Protein AF-A0A221ST91-F1 (afdb_monomer)

Structure (mmCIF, N/CA/C/O backbone):
data_AF-A0A221ST91-F1
#
_entry.id   AF-A0A221ST91-F1
#
loop_
_atom_site.group_PDB
_atom_site.id
_atom_site.type_symbol
_atom_site.label_atom_id
_atom_site.label_alt_id
_atom_site.label_comp_id
_atom_site.label_asym_id
_atom_site.label_entity_id
_atom_site.label_seq_id
_atom_site.pdbx_PDB_ins_code
_atom_site.Cartn_x
_atom_site.Cartn_y
_atom_site.Cartn_z
_atom_site.occupancy
_atom_site.B_iso_or_equiv
_atom_site.auth_seq_id
_atom_site.auth_comp_id
_atom_site.auth_asym_id
_atom_site.auth_atom_id
_atom_site.pdbx_PDB_model_num
ATOM 1 N N . MET A 1 1 ? 4.595 30.929 51.378 1.00 52.50 1 MET A N 1
ATOM 2 C CA . MET A 1 1 ? 5.665 31.071 50.3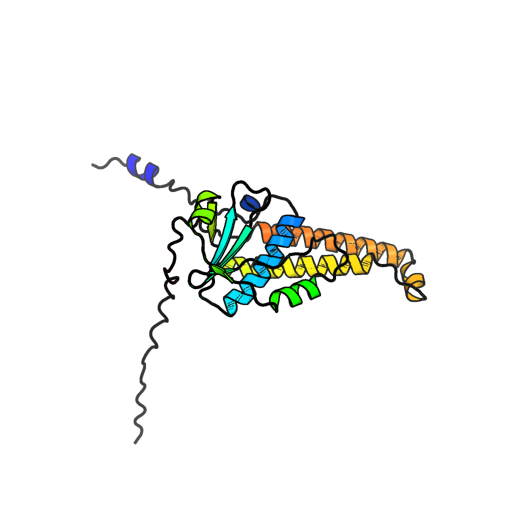70 1.00 52.50 1 MET A CA 1
ATOM 3 C C . MET A 1 1 ? 5.853 29.705 49.740 1.00 52.50 1 MET A C 1
ATOM 5 O O . MET A 1 1 ? 6.240 28.790 50.449 1.00 52.50 1 MET A O 1
ATOM 9 N N . LEU A 1 2 ? 5.425 29.539 48.487 1.00 48.78 2 LEU A N 1
ATOM 10 C CA . LEU A 1 2 ? 5.536 28.281 47.741 1.00 48.78 2 LEU A CA 1
ATOM 11 C C . LEU A 1 2 ? 6.889 28.254 47.024 1.00 48.78 2 LEU A C 1
ATOM 13 O O . LEU A 1 2 ? 7.319 29.278 46.496 1.00 48.78 2 LEU A O 1
ATOM 17 N N . ASN A 1 3 ? 7.559 27.105 47.082 1.00 57.88 3 ASN A N 1
ATOM 18 C CA . ASN A 1 3 ? 8.939 26.931 46.650 1.00 57.88 3 ASN A CA 1
ATOM 19 C C . ASN A 1 3 ? 9.015 26.941 45.105 1.00 57.88 3 ASN A C 1
ATOM 21 O O . ASN A 1 3 ? 8.367 26.093 44.480 1.00 57.88 3 ASN A O 1
ATOM 25 N N . PRO A 1 4 ? 9.767 27.865 44.474 1.00 58.38 4 PRO A N 1
ATOM 26 C CA . PRO A 1 4 ? 9.838 27.989 43.013 1.00 58.38 4 PRO A CA 1
ATOM 27 C C . PRO A 1 4 ? 10.471 26.774 42.315 1.00 58.38 4 PRO A C 1
ATOM 29 O O . PRO A 1 4 ? 10.285 26.605 41.117 1.00 58.38 4 PRO A O 1
ATOM 32 N N . GLU A 1 5 ? 11.134 25.887 43.058 1.00 54.72 5 GLU A N 1
ATOM 33 C CA . GLU A 1 5 ? 11.765 24.666 42.533 1.00 54.72 5 GLU A CA 1
ATOM 34 C C . GLU A 1 5 ? 10.766 23.540 42.194 1.00 54.72 5 GLU A C 1
ATOM 36 O O . GLU A 1 5 ? 11.122 22.585 41.519 1.00 54.72 5 GLU A O 1
ATOM 41 N N . SER A 1 6 ? 9.494 23.657 42.594 1.00 57.16 6 SER A N 1
ATOM 42 C CA . SER A 1 6 ? 8.465 22.629 42.328 1.00 57.16 6 SER A CA 1
ATOM 43 C C . SER A 1 6 ? 7.737 22.771 40.980 1.00 57.16 6 SER A C 1
ATOM 45 O O . SER A 1 6 ? 6.874 21.958 40.657 1.00 57.16 6 SER A O 1
ATOM 47 N N . MET A 1 7 ? 8.059 23.799 40.185 1.00 53.34 7 MET A N 1
ATOM 48 C CA . MET A 1 7 ? 7.426 24.047 38.879 1.00 53.34 7 MET A CA 1
ATOM 49 C C . MET A 1 7 ? 8.241 23.536 37.683 1.00 53.34 7 MET A C 1
ATOM 51 O O . MET A 1 7 ? 7.653 23.312 36.625 1.00 53.34 7 MET A O 1
ATOM 55 N N . ASP A 1 8 ? 9.549 23.310 37.842 1.00 52.56 8 ASP A N 1
ATOM 56 C CA . ASP A 1 8 ? 10.392 22.774 36.763 1.00 52.56 8 ASP A CA 1
ATOM 57 C C . ASP A 1 8 ? 10.318 21.239 36.662 1.00 52.56 8 ASP A C 1
ATOM 59 O O . ASP A 1 8 ? 10.410 20.701 35.562 1.00 52.56 8 ASP A O 1
ATOM 63 N N . GLU A 1 9 ? 9.989 20.526 37.746 1.00 51.91 9 GLU A N 1
ATOM 64 C CA . GLU A 1 9 ? 9.731 19.071 37.701 1.00 51.91 9 GLU A CA 1
ATOM 65 C C . GLU A 1 9 ? 8.395 18.700 37.020 1.00 51.91 9 GLU A C 1
ATOM 67 O O . GLU A 1 9 ? 8.167 17.544 36.672 1.00 51.91 9 GLU A O 1
ATOM 72 N N . LEU A 1 10 ? 7.509 19.674 36.772 1.00 51.34 10 LEU A N 1
ATOM 73 C CA . LEU A 1 10 ? 6.223 19.465 36.089 1.00 51.34 10 LEU A CA 1
ATOM 74 C C . LEU A 1 10 ? 6.274 19.721 34.572 1.00 51.34 10 LEU A C 1
ATOM 76 O O . LEU A 1 10 ? 5.245 19.594 33.903 1.00 51.34 10 LEU A O 1
ATOM 80 N N . ARG A 1 11 ? 7.436 20.085 34.009 1.00 49.50 11 ARG A N 1
ATOM 81 C CA . ARG A 1 11 ? 7.562 20.478 32.591 1.00 49.50 11 ARG A CA 1
ATOM 82 C C . ARG A 1 11 ? 8.273 19.494 31.667 1.00 49.50 11 ARG A C 1
ATOM 84 O O . ARG A 1 11 ? 8.265 19.725 30.463 1.00 49.50 11 ARG A O 1
ATOM 91 N N . GLU A 1 12 ? 8.740 18.358 32.170 1.00 46.50 12 GLU A N 1
ATOM 92 C CA . GLU A 1 12 ? 9.110 17.202 31.340 1.00 46.50 12 GLU A CA 1
ATOM 93 C C . GLU A 1 12 ? 8.005 16.137 31.364 1.00 46.50 12 GLU A C 1
ATOM 95 O O . GLU A 1 12 ? 8.218 14.953 31.608 1.00 46.50 12 GLU A O 1
ATOM 100 N N . ALA A 1 13 ? 6.774 16.546 31.046 1.00 47.62 13 ALA A N 1
ATOM 101 C CA . ALA A 1 13 ? 5.867 15.627 30.372 1.00 47.62 13 ALA A CA 1
ATOM 102 C C . ALA A 1 13 ? 6.414 15.447 28.952 1.00 47.62 13 ALA A C 1
ATOM 104 O O . ALA A 1 13 ? 5.954 16.104 28.020 1.00 47.62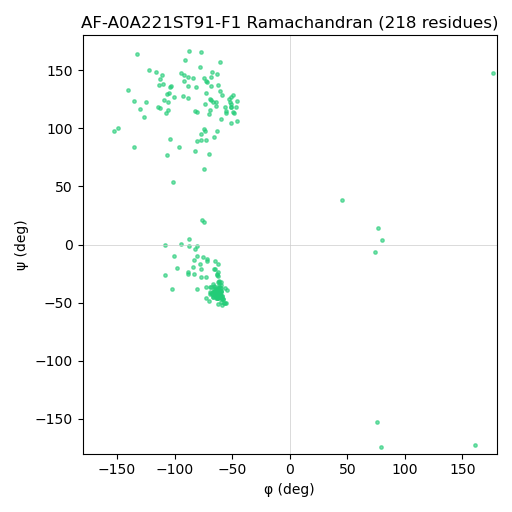 13 ALA A O 1
ATOM 105 N N . THR A 1 14 ? 7.459 14.627 28.816 1.00 47.62 14 THR A N 1
ATOM 106 C CA . THR A 1 14 ? 8.022 14.206 27.536 1.00 47.62 14 THR A CA 1
ATOM 107 C C . THR A 1 14 ? 6.859 13.700 26.702 1.00 47.62 14 THR A C 1
ATOM 109 O O . THR A 1 14 ? 6.295 12.642 27.000 1.00 47.62 14 THR A O 1
ATOM 112 N N . GLU A 1 15 ? 6.423 14.497 25.721 1.00 51.34 15 GLU A N 1
ATOM 113 C CA . GLU A 1 15 ? 5.405 14.057 24.779 1.00 51.34 15 GLU A CA 1
ATOM 114 C C . GLU A 1 15 ? 5.876 12.702 24.250 1.00 51.34 15 GLU A C 1
ATOM 116 O O . GLU A 1 15 ? 7.042 12.594 23.849 1.00 51.34 15 GLU A O 1
ATOM 121 N N . PRO A 1 16 ? 5.044 11.645 24.321 1.00 54.34 16 PRO A N 1
ATOM 122 C CA . PRO A 1 16 ? 5.452 10.346 23.822 1.00 54.34 16 PRO A CA 1
ATOM 123 C C . PRO A 1 16 ? 5.869 10.551 22.370 1.00 54.34 16 PRO A C 1
ATOM 125 O O . PRO A 1 16 ? 5.044 10.948 21.544 1.00 54.34 16 PRO A O 1
ATOM 128 N N . SER A 1 17 ? 7.165 10.371 22.094 1.00 57.22 17 SER A N 1
ATOM 129 C CA . SER A 1 17 ? 7.717 10.555 20.757 1.00 57.22 17 SER A CA 1
ATOM 130 C C . SER A 1 17 ? 6.868 9.730 19.802 1.00 57.22 17 SER A C 1
ATOM 132 O O . SER A 1 17 ? 6.648 8.543 20.046 1.00 57.22 17 SER A O 1
ATOM 134 N N . ALA A 1 18 ? 6.296 10.386 18.792 1.00 61.19 18 ALA A N 1
ATOM 135 C CA . ALA A 1 18 ? 5.351 9.749 17.889 1.00 61.19 18 ALA A CA 1
ATOM 136 C C . ALA A 1 18 ? 6.001 8.501 17.276 1.00 61.19 18 ALA A C 1
ATOM 138 O O . ALA A 1 18 ? 6.985 8.617 16.551 1.00 61.19 18 ALA A O 1
ATOM 139 N N . THR A 1 19 ? 5.464 7.321 17.594 1.00 64.12 19 THR A N 1
ATOM 140 C CA . THR A 1 19 ? 5.920 6.056 17.016 1.00 64.12 19 THR A CA 1
ATOM 141 C C . THR A 1 19 ? 5.631 6.088 15.520 1.00 64.12 19 THR A C 1
ATOM 143 O O . THR A 1 19 ? 4.499 6.328 15.100 1.00 64.12 19 THR A O 1
ATOM 146 N N . THR A 1 20 ? 6.660 5.910 14.705 1.00 66.25 20 THR A N 1
ATOM 147 C CA . THR A 1 20 ? 6.563 5.932 13.247 1.00 66.25 20 THR A CA 1
ATOM 148 C C . THR A 1 20 ? 6.212 4.552 12.704 1.00 66.25 20 THR A C 1
ATOM 150 O O . THR A 1 20 ? 6.273 3.542 13.405 1.00 66.25 20 THR A O 1
ATOM 153 N N . LEU A 1 21 ? 5.814 4.475 11.428 1.00 66.25 21 LEU A N 1
ATOM 154 C CA . LEU A 1 21 ? 5.575 3.177 10.788 1.00 66.25 21 LEU A CA 1
ATOM 155 C C . LEU A 1 21 ? 6.862 2.338 10.748 1.00 66.25 21 LEU A C 1
ATOM 157 O O . LEU A 1 21 ? 6.792 1.123 10.884 1.00 66.25 21 LEU A O 1
ATOM 161 N N . LEU A 1 22 ? 8.022 2.989 10.630 1.00 67.94 22 LEU A N 1
ATOM 162 C CA . LEU A 1 22 ? 9.326 2.335 10.671 1.00 67.94 22 LEU A CA 1
ATOM 163 C C . LEU A 1 22 ? 9.613 1.701 12.031 1.00 67.94 22 LEU A C 1
ATOM 165 O O . LEU A 1 22 ? 10.098 0.577 12.074 1.00 67.94 22 LEU A O 1
ATOM 169 N N . ASP A 1 23 ? 9.257 2.372 13.126 1.00 69.00 23 ASP A N 1
ATOM 170 C CA . ASP A 1 23 ? 9.473 1.830 14.474 1.00 69.00 23 ASP A CA 1
ATOM 171 C C . ASP A 1 23 ? 8.694 0.523 14.705 1.00 69.00 23 ASP A C 1
ATOM 173 O O . ASP A 1 23 ? 9.074 -0.288 15.546 1.00 69.00 23 ASP A O 1
ATOM 177 N N . VAL A 1 24 ? 7.615 0.304 13.942 1.00 69.44 24 VAL A N 1
ATOM 178 C CA . VAL A 1 24 ? 6.738 -0.868 14.073 1.00 69.44 24 VAL A CA 1
ATOM 179 C C . VAL A 1 24 ? 6.996 -1.928 12.996 1.00 69.44 24 VAL A C 1
ATOM 181 O O . VAL A 1 24 ? 6.919 -3.120 13.285 1.00 69.44 24 VAL A O 1
ATOM 184 N N . VAL A 1 25 ? 7.276 -1.520 11.752 1.00 69.62 25 VAL A N 1
ATOM 185 C CA . VAL A 1 25 ? 7.521 -2.421 10.604 1.00 69.62 25 VAL A CA 1
ATOM 186 C C . VAL A 1 25 ? 8.989 -2.822 10.477 1.00 69.62 25 VAL A C 1
ATOM 188 O O . VAL A 1 25 ? 9.282 -3.894 9.951 1.00 69.62 25 VAL A O 1
ATOM 191 N N . GLY A 1 26 ? 9.907 -2.005 10.987 1.00 69.94 26 GLY A N 1
ATOM 192 C CA . GLY A 1 26 ? 11.339 -2.142 10.755 1.00 69.94 26 GLY A CA 1
ATOM 193 C C . GLY A 1 26 ? 11.772 -1.594 9.392 1.00 69.94 26 GLY A C 1
ATOM 194 O O . GLY A 1 26 ? 10.993 -0.998 8.650 1.00 69.94 26 GLY A O 1
ATOM 195 N N . GLU A 1 27 ? 13.046 -1.803 9.063 1.00 73.31 27 GLU A N 1
ATOM 196 C CA . GLU A 1 27 ? 13.699 -1.271 7.854 1.00 73.31 27 GLU A CA 1
ATOM 197 C C . GLU A 1 27 ? 13.547 -2.172 6.612 1.00 73.31 27 GLU A C 1
ATOM 199 O O . GLU A 1 27 ? 14.122 -1.885 5.561 1.00 73.31 27 GLU A O 1
ATOM 204 N N . ASP A 1 28 ? 12.780 -3.264 6.703 1.00 77.19 28 ASP A N 1
ATOM 205 C CA . ASP A 1 28 ? 12.554 -4.150 5.560 1.00 77.19 28 ASP A CA 1
ATOM 206 C C . ASP A 1 28 ? 11.673 -3.466 4.503 1.00 77.19 28 ASP A C 1
ATOM 208 O O . ASP A 1 28 ? 10.479 -3.225 4.693 1.00 77.19 28 ASP A O 1
ATOM 212 N N . VAL A 1 29 ? 12.278 -3.182 3.350 1.00 77.19 29 VAL A N 1
ATOM 213 C CA . VAL A 1 29 ? 11.644 -2.516 2.208 1.00 77.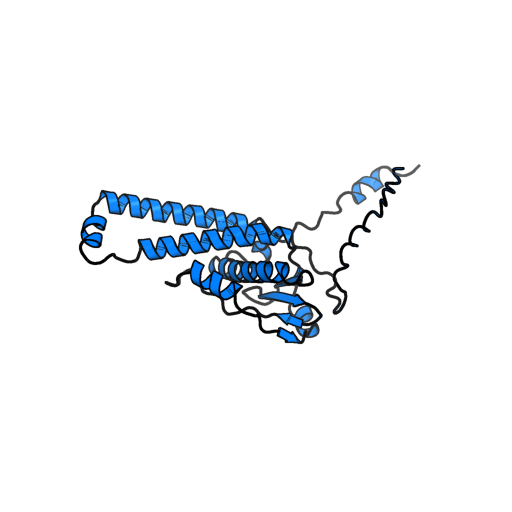19 29 VAL A CA 1
ATOM 214 C C . VAL A 1 29 ? 10.435 -3.295 1.683 1.00 77.19 29 VAL A C 1
ATOM 216 O O . VAL A 1 29 ? 9.434 -2.684 1.310 1.00 77.19 29 VAL A O 1
ATOM 219 N N . GLU A 1 30 ? 10.496 -4.627 1.665 1.00 83.69 30 GLU A N 1
ATOM 220 C CA . GLU A 1 30 ? 9.396 -5.469 1.176 1.00 83.69 30 GLU A CA 1
ATOM 221 C C . GLU A 1 30 ? 8.196 -5.416 2.131 1.00 83.69 30 GLU A C 1
ATOM 223 O O . GLU A 1 30 ? 7.038 -5.305 1.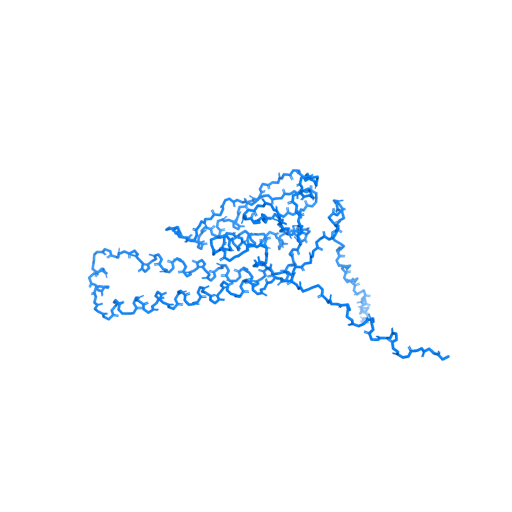704 1.00 83.69 30 GLU A O 1
ATOM 228 N N . ALA A 1 31 ? 8.478 -5.428 3.436 1.00 79.12 31 ALA A N 1
ATOM 229 C CA . ALA A 1 31 ? 7.474 -5.275 4.480 1.00 79.12 31 ALA A CA 1
ATOM 230 C C . ALA A 1 31 ? 6.838 -3.878 4.451 1.00 79.12 31 ALA A C 1
ATOM 232 O O . ALA A 1 31 ? 5.612 -3.763 4.496 1.00 79.12 31 ALA A O 1
ATOM 233 N N . LEU A 1 32 ? 7.646 -2.821 4.305 1.00 78.19 32 LEU A N 1
ATOM 234 C CA . LEU A 1 32 ? 7.170 -1.440 4.187 1.00 78.19 32 LEU A CA 1
ATOM 235 C C . LEU A 1 32 ? 6.292 -1.245 2.951 1.00 78.19 32 LEU A C 1
ATOM 237 O O . LEU A 1 32 ? 5.232 -0.623 3.039 1.00 78.19 32 LEU A O 1
ATOM 241 N N . TYR A 1 33 ? 6.691 -1.806 1.809 1.00 84.06 33 TYR A N 1
ATOM 242 C CA . TYR A 1 33 ? 5.898 -1.718 0.588 1.00 84.06 33 TYR A CA 1
ATOM 243 C C . TYR A 1 33 ? 4.575 -2.478 0.708 1.00 84.06 33 TYR A C 1
ATOM 245 O O . TYR A 1 33 ? 3.519 -1.931 0.385 1.00 84.06 33 TYR A O 1
ATOM 253 N N . SER A 1 34 ? 4.606 -3.699 1.248 1.00 86.12 34 SER A N 1
ATOM 254 C CA . SER A 1 34 ? 3.394 -4.480 1.523 1.00 86.12 34 SER A CA 1
ATOM 255 C C . SER A 1 34 ? 2.449 -3.737 2.474 1.00 86.12 34 SER A C 1
ATOM 257 O O . SER A 1 34 ? 1.250 -3.634 2.210 1.00 86.12 34 SER A O 1
ATOM 259 N N . ALA A 1 35 ? 2.981 -3.145 3.547 1.00 83.81 35 ALA A N 1
ATOM 260 C CA . ALA A 1 35 ? 2.205 -2.312 4.459 1.00 83.81 35 ALA A CA 1
ATOM 261 C C . ALA A 1 35 ? 1.608 -1.088 3.741 1.00 83.81 35 ALA A C 1
ATOM 263 O O . ALA A 1 35 ? 0.426 -0.795 3.916 1.00 83.81 35 ALA A O 1
ATOM 264 N N . GLY A 1 36 ? 2.375 -0.414 2.879 1.00 85.19 36 GLY A N 1
ATOM 265 C CA . GLY A 1 36 ? 1.900 0.709 2.065 1.00 85.19 36 GLY A CA 1
ATOM 266 C C . GLY A 1 36 ? 0.756 0.329 1.119 1.00 85.19 36 GLY A C 1
ATOM 267 O O . GLY A 1 36 ? -0.255 1.038 1.051 1.00 85.19 36 GLY A O 1
ATOM 268 N N . GLN A 1 37 ? 0.857 -0.824 0.442 1.00 89.88 37 GLN A N 1
ATOM 269 C CA . GLN A 1 37 ? -0.215 -1.362 -0.407 1.00 89.88 37 GLN A CA 1
ATOM 270 C C . GLN A 1 37 ? -1.503 -1.563 0.398 1.00 89.88 37 GLN A C 1
ATOM 272 O O . GLN A 1 37 ? -2.578 -1.133 -0.023 1.00 89.88 37 GLN A O 1
ATOM 277 N N . ILE A 1 38 ? -1.390 -2.168 1.583 1.00 89.69 38 ILE A N 1
ATOM 278 C CA . ILE A 1 38 ? -2.524 -2.391 2.478 1.00 89.69 38 ILE A CA 1
ATOM 279 C C . ILE A 1 38 ? -3.142 -1.061 2.923 1.00 89.69 38 ILE A C 1
ATOM 281 O O . ILE A 1 38 ? -4.350 -0.861 2.78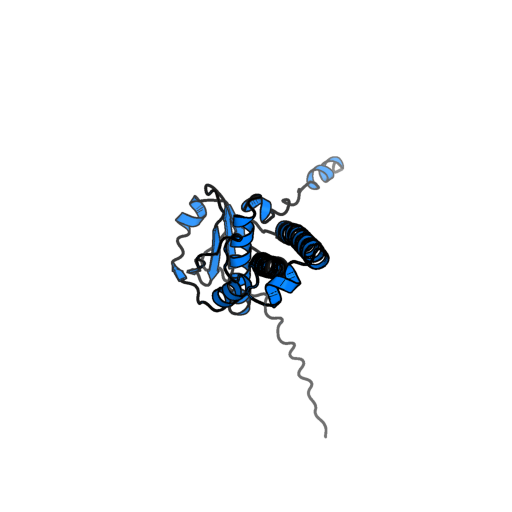7 1.00 89.69 38 ILE A O 1
ATOM 285 N N . LEU A 1 39 ? -2.324 -0.136 3.423 1.00 87.69 39 LEU A N 1
ATOM 286 C CA . LEU A 1 39 ? -2.78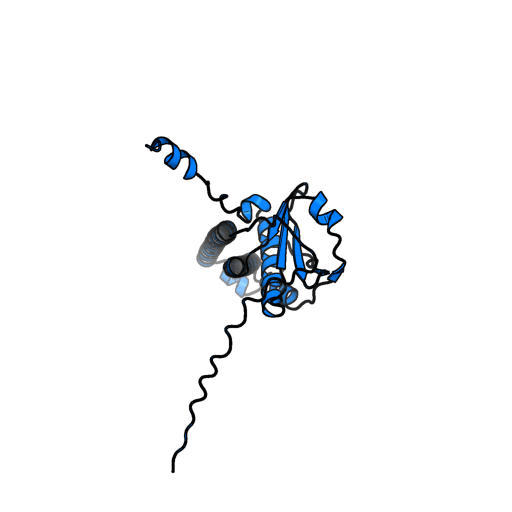6 1.158 3.925 1.00 87.69 39 LEU A CA 1
ATOM 287 C C . LEU A 1 39 ? -3.473 1.985 2.837 1.00 87.69 39 LEU A C 1
ATOM 289 O O . LEU A 1 39 ? -4.493 2.615 3.105 1.00 87.69 39 LEU A O 1
ATOM 293 N N . THR A 1 40 ? -2.982 1.912 1.600 1.00 88.94 40 THR A N 1
ATOM 294 C CA . THR A 1 40 ? -3.606 2.565 0.440 1.00 88.94 40 THR A CA 1
ATOM 295 C C . THR A 1 40 ? -5.019 2.040 0.173 1.00 88.94 40 THR A C 1
ATOM 297 O O . THR A 1 40 ? -5.941 2.815 -0.090 1.00 88.94 40 THR A O 1
ATOM 300 N N . VAL A 1 41 ? -5.220 0.722 0.253 1.00 90.44 41 VAL A N 1
ATOM 301 C CA . VAL A 1 41 ? -6.547 0.118 0.059 1.00 90.44 41 VAL A CA 1
ATOM 302 C C . VAL A 1 41 ? -7.484 0.492 1.208 1.00 90.44 41 VAL A C 1
ATOM 304 O O . VAL A 1 41 ? -8.646 0.834 0.969 1.00 90.44 41 VAL A O 1
ATOM 307 N N . LEU A 1 42 ? -6.980 0.465 2.444 1.00 88.88 42 LEU A N 1
ATOM 308 C CA . LEU A 1 42 ? -7.753 0.805 3.636 1.00 88.88 42 LEU A CA 1
ATOM 309 C C . LEU A 1 42 ? -8.166 2.278 3.676 1.00 88.88 42 LEU A C 1
ATOM 311 O O . LEU A 1 42 ? -9.314 2.559 4.007 1.00 88.88 42 LEU A O 1
ATOM 315 N N . GLU A 1 43 ? -7.301 3.211 3.274 1.00 87.19 43 GLU A N 1
ATOM 316 C CA . GLU A 1 43 ? -7.668 4.627 3.117 1.00 87.19 43 GLU A CA 1
ATOM 317 C C . GLU A 1 43 ? -8.826 4.778 2.115 1.00 87.19 43 GLU A C 1
ATOM 319 O O . GLU A 1 43 ? -9.834 5.427 2.400 1.00 87.19 43 GLU A O 1
ATOM 324 N N . GLY A 1 44 ? -8.740 4.110 0.958 1.00 86.75 44 GLY A N 1
ATOM 325 C CA . GLY A 1 44 ? -9.807 4.130 -0.046 1.00 86.75 44 GLY A CA 1
ATOM 326 C C . GLY A 1 44 ? -11.137 3.545 0.451 1.00 86.75 44 GLY A C 1
ATOM 327 O O . GLY A 1 44 ? -12.208 3.906 -0.044 1.00 86.75 44 GLY A O 1
ATOM 328 N N . LEU A 1 45 ? -11.103 2.631 1.422 1.00 86.38 45 LEU A N 1
ATOM 329 C CA . LEU A 1 45 ? -12.299 2.121 2.096 1.00 86.38 45 LEU A CA 1
ATOM 330 C C . LEU A 1 45 ? -12.797 3.070 3.182 1.00 86.38 45 LEU A C 1
ATOM 332 O O . LEU A 1 45 ? -14.002 3.282 3.265 1.00 86.38 45 LEU A O 1
ATOM 336 N N . GLN A 1 46 ? -11.903 3.703 3.938 1.00 87.25 46 GLN A N 1
ATOM 337 C CA . GLN A 1 46 ? -12.251 4.686 4.963 1.00 87.25 46 GLN A CA 1
ATOM 338 C C . GLN A 1 46 ? -13.010 5.887 4.376 1.00 87.25 46 GLN A C 1
ATOM 340 O O . GLN A 1 46 ? -13.956 6.378 4.986 1.00 87.25 46 GLN A O 1
ATOM 345 N N . LEU A 1 47 ? -12.686 6.304 3.145 1.00 84.81 47 LEU A N 1
ATOM 346 C CA . LEU A 1 47 ? -13.455 7.325 2.417 1.00 84.81 47 LEU A CA 1
ATOM 347 C C . LEU A 1 47 ? -14.911 6.905 2.144 1.00 84.81 47 LEU A C 1
ATOM 349 O O . LEU A 1 47 ? -15.801 7.751 2.087 1.00 84.81 47 LEU A O 1
ATOM 353 N N . ARG A 1 48 ? -15.159 5.601 1.972 1.00 85.69 48 ARG A N 1
ATOM 354 C CA . ARG A 1 48 ? -16.496 5.017 1.760 1.00 85.69 48 ARG A CA 1
ATOM 355 C C . ARG A 1 48 ? -17.190 4.661 3.079 1.00 85.69 48 ARG A C 1
ATOM 357 O O . ARG A 1 48 ? -18.414 4.582 3.119 1.00 85.69 48 ARG A O 1
ATOM 364 N N . GLN A 1 49 ? -16.415 4.441 4.139 1.00 88.44 49 GLN A N 1
ATOM 365 C CA . GLN A 1 49 ? -16.855 4.009 5.463 1.00 88.44 49 GLN A CA 1
ATOM 366 C C . GLN A 1 49 ? -16.141 4.846 6.537 1.00 88.44 49 GLN A C 1
ATOM 368 O O . GLN A 1 49 ? -15.139 4.405 7.097 1.00 88.44 49 GLN A O 1
ATOM 373 N N . PRO A 1 50 ? -16.647 6.049 6.868 1.00 83.88 50 PRO A N 1
ATOM 374 C CA . PRO A 1 50 ? -15.961 6.957 7.794 1.00 83.88 50 PRO A CA 1
ATOM 375 C C . PRO A 1 50 ? -15.774 6.412 9.220 1.00 83.88 50 PRO A C 1
ATOM 377 O O . PRO A 1 50 ? -14.982 6.960 9.979 1.00 83.88 50 PRO A O 1
ATOM 380 N N . GLY A 1 51 ? -16.516 5.363 9.597 1.00 85.50 51 GLY A N 1
ATOM 381 C CA . GLY A 1 51 ? -16.369 4.662 10.876 1.00 85.50 51 GLY A CA 1
ATOM 382 C C . GLY A 1 51 ? -15.216 3.652 10.918 1.00 85.50 51 GLY A C 1
ATOM 383 O O . GLY A 1 51 ? -14.887 3.166 11.999 1.00 85.50 51 GLY A O 1
ATOM 384 N N . LEU A 1 52 ? -14.591 3.358 9.771 1.00 88.19 52 LEU A N 1
ATOM 385 C CA . LEU A 1 52 ? -13.480 2.422 9.661 1.00 88.19 52 LEU A CA 1
ATOM 386 C C . LEU A 1 52 ? -12.254 2.968 10.398 1.00 88.19 52 LEU A C 1
ATOM 388 O O . LEU A 1 52 ? -11.740 4.043 10.082 1.00 88.19 52 LEU A O 1
ATOM 392 N N . ARG A 1 53 ? -11.756 2.192 11.355 1.00 87.75 53 ARG A N 1
ATOM 393 C CA . ARG A 1 53 ? -10.526 2.462 12.104 1.00 87.75 53 ARG A CA 1
ATOM 394 C C . ARG A 1 53 ? -9.428 1.556 11.580 1.00 87.75 53 ARG A C 1
ATOM 396 O O . ARG A 1 53 ? -9.664 0.370 11.374 1.00 87.75 53 ARG A O 1
ATOM 403 N N . ILE A 1 54 ? -8.236 2.096 11.361 1.00 87.81 54 ILE A N 1
ATOM 404 C CA . ILE A 1 54 ? -7.107 1.334 10.819 1.00 87.81 54 ILE A CA 1
ATOM 405 C C . ILE A 1 54 ? -6.136 1.067 11.956 1.00 87.81 54 ILE A C 1
ATOM 407 O O . ILE A 1 54 ? -5.674 1.994 12.621 1.00 87.81 54 ILE A O 1
ATOM 411 N N . LEU A 1 55 ? -5.869 -0.212 12.185 1.00 86.06 55 LEU A N 1
ATOM 412 C CA . LEU A 1 55 ? -5.088 -0.712 13.301 1.00 86.06 55 LEU A CA 1
ATOM 413 C C . LEU A 1 55 ? -3.787 -1.321 12.788 1.00 86.06 55 LEU A C 1
ATOM 415 O O . LEU A 1 55 ? -3.774 -2.068 11.810 1.00 86.06 55 LEU A O 1
ATOM 419 N N . LEU A 1 56 ? -2.705 -1.026 13.486 1.00 81.44 56 LEU A N 1
ATOM 420 C CA . LEU A 1 56 ? -1.397 -1.623 13.301 1.00 81.44 56 LEU A CA 1
ATOM 421 C C . LEU A 1 56 ? -1.083 -2.422 14.562 1.00 81.44 56 LEU A C 1
ATOM 423 O O . LEU A 1 56 ? -1.055 -1.866 15.658 1.00 81.44 56 LEU A O 1
ATOM 427 N N . VAL A 1 57 ? -0.903 -3.729 14.416 1.00 80.69 57 VAL A N 1
ATOM 428 C CA . VAL A 1 57 ? -0.660 -4.639 15.540 1.00 80.69 57 VAL A CA 1
ATOM 429 C C . VAL A 1 57 ? 0.799 -5.064 15.498 1.00 80.69 57 VAL A C 1
ATOM 431 O O . VAL A 1 57 ? 1.218 -5.755 14.564 1.00 80.69 57 VAL A O 1
ATOM 434 N N . GLY A 1 58 ? 1.563 -4.634 16.501 1.00 70.38 58 GLY A N 1
ATOM 435 C CA . GLY A 1 58 ? 2.987 -4.905 16.635 1.00 70.38 58 GLY A CA 1
ATOM 436 C C . GLY A 1 58 ? 3.314 -5.517 17.993 1.00 70.38 58 GLY A C 1
ATOM 437 O O . GLY A 1 58 ? 3.234 -4.842 19.006 1.00 70.38 58 GLY A O 1
ATOM 438 N N . GLN A 1 59 ? 3.674 -6.801 18.016 1.00 56.34 59 GLN A N 1
ATOM 439 C CA . GLN A 1 59 ? 4.662 -7.424 18.918 1.00 56.34 59 GLN A CA 1
ATOM 440 C C . GLN A 1 59 ? 4.689 -8.939 18.648 1.00 56.34 59 GLN A C 1
ATOM 442 O O . GLN A 1 59 ? 3.705 -9.553 18.240 1.00 56.34 59 GLN A O 1
ATOM 447 N N . GLY A 1 60 ? 5.860 -9.555 18.819 1.00 57.75 60 GLY A N 1
ATOM 448 C CA . GLY A 1 60 ? 6.061 -11.005 18.681 1.00 57.75 60 GLY A CA 1
ATOM 449 C C . GLY A 1 60 ? 6.050 -11.565 17.250 1.00 57.75 60 GLY A C 1
ATOM 450 O O . GLY A 1 60 ? 6.362 -12.742 17.069 1.00 57.75 60 GLY A O 1
ATOM 451 N N . GLN A 1 61 ? 5.729 -10.760 16.233 1.00 57.19 61 GLN A N 1
ATOM 452 C CA . GLN A 1 61 ? 5.849 -11.135 14.822 1.00 57.19 61 GLN A CA 1
ATOM 453 C C . GLN A 1 61 ? 6.970 -10.350 14.141 1.00 57.19 61 GLN A C 1
ATOM 455 O O . GLN A 1 61 ? 7.198 -9.188 14.457 1.00 57.19 61 GLN A O 1
ATOM 460 N N . VAL A 1 62 ? 7.649 -10.999 13.188 1.00 58.94 62 VAL A N 1
ATOM 461 C CA . VAL A 1 62 ? 8.714 -10.393 12.364 1.00 58.94 62 VAL A CA 1
ATOM 462 C C . VAL A 1 62 ? 8.155 -9.290 11.454 1.00 58.94 62 VAL A C 1
ATOM 464 O O . VAL A 1 62 ? 8.893 -8.414 11.024 1.00 58.94 62 VAL A O 1
ATOM 467 N N . THR A 1 63 ? 6.845 -9.306 11.189 1.00 64.88 63 THR A N 1
ATOM 468 C CA . THR A 1 63 ? 6.165 -8.332 10.334 1.00 64.88 63 THR A CA 1
ATOM 469 C C . THR A 1 63 ? 4.869 -7.893 11.016 1.00 64.88 63 THR A C 1
ATOM 471 O O . THR A 1 63 ? 4.051 -8.756 11.354 1.00 64.88 63 THR A O 1
ATOM 474 N N . PRO A 1 64 ? 4.649 -6.591 11.258 1.00 69.38 64 PRO A N 1
ATOM 475 C CA . PRO A 1 64 ? 3.411 -6.130 11.864 1.00 69.38 64 PRO A CA 1
ATOM 476 C C . PRO A 1 64 ? 2.239 -6.353 10.915 1.00 69.38 64 PRO A C 1
ATOM 478 O O . PRO A 1 64 ? 2.365 -6.291 9.690 1.00 69.38 64 PRO A O 1
ATOM 481 N N . THR A 1 65 ? 1.071 -6.601 11.497 1.00 81.38 65 THR A N 1
ATOM 482 C CA . THR A 1 65 ? -0.150 -6.820 10.723 1.00 81.38 65 THR A CA 1
ATOM 483 C C . THR A 1 65 ? -0.979 -5.544 10.714 1.00 81.38 65 THR A C 1
ATOM 485 O O . THR A 1 65 ? -1.300 -4.995 11.769 1.00 81.38 65 THR A O 1
ATOM 488 N N . VAL A 1 66 ? -1.347 -5.086 9.519 1.00 83.94 66 VAL A N 1
ATOM 489 C CA . VAL A 1 66 ? -2.298 -3.987 9.339 1.00 83.94 66 VAL A CA 1
ATOM 490 C C . VAL A 1 66 ? -3.697 -4.570 9.175 1.00 83.94 66 VAL A C 1
ATOM 492 O O . VAL A 1 66 ? -3.925 -5.449 8.343 1.00 83.94 66 VAL A O 1
ATOM 495 N N . MET A 1 67 ? -4.640 -4.076 9.967 1.00 87.62 67 MET A N 1
ATOM 496 C CA . MET A 1 67 ? -6.035 -4.507 9.969 1.00 87.62 67 MET A CA 1
ATOM 497 C C . MET A 1 67 ? -6.953 -3.289 9.954 1.00 87.62 67 MET A C 1
ATOM 499 O O . MET A 1 67 ? -6.537 -2.178 10.285 1.00 87.62 67 MET A O 1
ATOM 503 N N . ALA A 1 68 ? -8.223 -3.494 9.624 1.00 90.19 68 ALA A N 1
ATOM 504 C CA . ALA A 1 68 ? -9.240 -2.477 9.849 1.00 90.19 68 ALA A CA 1
ATOM 505 C C . ALA A 1 68 ? -10.371 -2.990 10.737 1.00 90.19 68 ALA A C 1
ATOM 507 O O . ALA A 1 68 ? -10.671 -4.180 10.757 1.00 90.19 68 ALA A O 1
ATOM 508 N N . LEU A 1 69 ? -10.979 -2.081 11.489 1.00 89.31 69 LEU A N 1
ATOM 509 C CA . LEU A 1 69 ? -12.068 -2.331 12.418 1.00 89.31 69 LEU A CA 1
ATOM 510 C C . LEU A 1 69 ? -13.237 -1.419 12.052 1.00 89.31 69 LEU A C 1
ATOM 512 O O . LEU A 1 69 ? -13.096 -0.199 12.075 1.00 89.31 69 LEU A O 1
ATOM 516 N N . ASP A 1 70 ? -14.396 -2.003 11.773 1.00 89.75 70 ASP A N 1
ATOM 517 C CA . ASP A 1 70 ? -15.649 -1.261 11.607 1.00 89.75 70 ASP A CA 1
ATOM 518 C C . ASP A 1 70 ? -16.804 -2.036 12.247 1.00 89.75 70 ASP A C 1
ATOM 520 O O . ASP A 1 70 ? -16.911 -3.251 12.085 1.00 89.75 70 ASP A O 1
ATOM 524 N N . ALA A 1 71 ? -17.633 -1.342 13.030 1.00 85.69 71 ALA A N 1
ATOM 525 C CA . ALA A 1 71 ? -18.798 -1.896 13.730 1.00 85.69 71 ALA A CA 1
ATOM 526 C C . ALA A 1 71 ? -18.558 -3.245 14.459 1.00 85.69 71 ALA A C 1
ATOM 528 O O . ALA A 1 71 ? -19.412 -4.132 14.457 1.00 85.69 71 ALA A O 1
ATOM 529 N N . GLY A 1 72 ? -17.384 -3.428 15.079 1.00 83.19 72 GLY A N 1
ATOM 530 C CA . GLY A 1 72 ? -17.033 -4.670 15.788 1.00 83.19 72 GLY A CA 1
ATOM 531 C C . GLY A 1 72 ? -16.647 -5.844 14.878 1.00 83.19 72 GLY A C 1
ATOM 532 O O . GLY A 1 72 ? -16.582 -6.981 15.342 1.00 83.19 72 GLY A O 1
ATOM 533 N N . ARG A 1 73 ? -16.383 -5.586 13.595 1.00 85.69 73 ARG A N 1
ATOM 534 C CA . ARG A 1 73 ? -15.833 -6.548 12.636 1.00 85.69 73 ARG A CA 1
ATOM 535 C C . ARG A 1 73 ? -14.413 -6.165 12.268 1.00 85.69 73 ARG A C 1
ATOM 537 O O . ARG A 1 73 ? -14.129 -4.990 12.039 1.00 85.69 73 ARG A O 1
ATOM 544 N N . LEU A 1 74 ? -13.546 -7.165 12.194 1.00 87.88 74 LEU A N 1
ATOM 545 C CA . LEU A 1 74 ? -12.199 -7.002 11.673 1.00 87.88 74 LEU A CA 1
ATOM 546 C C . LEU A 1 74 ? -12.185 -7.304 10.188 1.00 87.88 74 LEU A C 1
ATOM 548 O O . LEU A 1 74 ? -12.806 -8.258 9.733 1.00 87.88 74 LEU A O 1
ATOM 552 N N . TYR A 1 75 ? -11.425 -6.519 9.449 1.00 87.69 75 TYR A N 1
ATOM 553 C CA . TYR A 1 75 ? -11.176 -6.743 8.043 1.00 87.69 75 TYR A CA 1
ATOM 554 C C . TYR A 1 75 ? -9.710 -7.103 7.883 1.00 87.69 75 TYR A C 1
ATOM 556 O O . TYR A 1 75 ? -8.818 -6.320 8.234 1.00 87.69 75 TYR A O 1
ATOM 564 N N . SER A 1 76 ? -9.488 -8.319 7.395 1.00 82.12 76 SER A N 1
ATOM 565 C CA . SER A 1 76 ? -8.180 -8.803 6.992 1.00 82.12 76 SER A CA 1
ATOM 566 C C . SER A 1 76 ? -7.947 -8.434 5.533 1.00 82.12 76 SER A C 1
ATOM 568 O O . SER A 1 76 ? -8.862 -8.365 4.705 1.00 82.12 76 SER A O 1
ATOM 570 N N . MET A 1 77 ? -6.698 -8.117 5.233 1.00 80.00 77 MET A N 1
ATOM 571 C CA . MET A 1 77 ? -6.333 -7.568 3.943 1.00 80.00 77 MET A CA 1
ATOM 572 C C . MET A 1 77 ? -5.930 -8.673 2.970 1.00 80.00 77 MET A C 1
ATOM 574 O O . MET A 1 77 ? -5.361 -9.682 3.391 1.00 80.00 77 MET A O 1
ATOM 578 N N . PRO A 1 78 ? -6.237 -8.517 1.669 1.00 70.12 78 PRO A N 1
ATOM 579 C CA . PRO A 1 78 ? -5.815 -9.464 0.650 1.00 70.12 78 PRO A CA 1
ATOM 580 C C . PRO A 1 78 ? -4.290 -9.551 0.581 1.00 70.12 78 PRO A C 1
ATOM 582 O O . PRO A 1 78 ? -3.580 -8.611 0.934 1.00 70.12 78 PRO A O 1
ATOM 585 N N . THR A 1 79 ? -3.804 -10.679 0.064 1.00 80.56 79 THR A N 1
ATOM 586 C CA . THR A 1 79 ? -2.382 -10.919 -0.185 1.00 80.56 79 THR A CA 1
ATOM 587 C C . THR A 1 79 ? -1.779 -9.782 -1.015 1.00 80.56 79 THR A C 1
ATOM 589 O O . THR A 1 79 ? -2.282 -9.459 -2.095 1.00 80.56 79 THR A O 1
ATOM 592 N N . THR A 1 80 ? -0.714 -9.179 -0.490 1.00 86.12 80 THR A N 1
ATOM 593 C CA . THR A 1 80 ? 0.107 -8.167 -1.162 1.00 86.12 80 THR A CA 1
ATOM 594 C C . THR A 1 80 ? 1.042 -8.821 -2.173 1.00 86.12 80 THR A C 1
ATOM 596 O O . THR A 1 80 ? 1.228 -10.041 -2.165 1.00 86.12 80 THR A O 1
ATOM 599 N N . ALA A 1 81 ? 1.633 -8.020 -3.058 1.00 85.88 81 ALA A N 1
ATOM 600 C CA . ALA A 1 81 ? 2.727 -8.499 -3.895 1.00 85.88 81 ALA A CA 1
ATOM 601 C C . ALA A 1 81 ? 4.062 -7.986 -3.354 1.00 85.88 81 ALA A C 1
ATOM 603 O O . ALA A 1 81 ? 4.160 -6.792 -3.053 1.00 85.88 81 ALA A O 1
ATOM 604 N N . PRO A 1 82 ? 5.093 -8.846 -3.299 1.00 86.75 82 PRO A N 1
ATOM 605 C CA . PRO A 1 82 ? 6.442 -8.374 -3.080 1.00 86.75 82 PRO A CA 1
ATOM 606 C C . PRO A 1 82 ? 6.860 -7.473 -4.237 1.00 86.75 82 PRO A C 1
ATOM 608 O O . PRO A 1 82 ? 6.475 -7.659 -5.396 1.00 86.75 82 PRO A O 1
ATOM 611 N N . LEU A 1 83 ? 7.671 -6.493 -3.900 1.00 80.38 83 LEU A N 1
ATOM 612 C CA . LEU A 1 83 ? 8.114 -5.414 -4.752 1.00 80.38 83 LEU A CA 1
ATOM 613 C C . LEU A 1 83 ? 8.986 -5.916 -5.910 1.00 80.38 83 LEU A C 1
ATOM 615 O O . LEU A 1 83 ? 8.847 -5.449 -7.035 1.00 80.38 83 LEU A O 1
ATOM 619 N N . ARG A 1 84 ? 9.814 -6.940 -5.672 1.00 81.44 84 ARG A N 1
ATOM 620 C CA . ARG A 1 84 ? 10.676 -7.589 -6.684 1.00 81.44 84 ARG A CA 1
ATOM 621 C C . ARG A 1 84 ? 9.951 -8.533 -7.654 1.00 81.44 84 ARG A C 1
ATOM 623 O O . ARG A 1 84 ? 10.577 -9.421 -8.227 1.00 81.44 84 ARG A O 1
ATOM 630 N N . THR A 1 85 ? 8.640 -8.396 -7.817 1.00 83.88 85 THR A N 1
ATOM 631 C CA . THR A 1 85 ? 7.878 -9.196 -8.784 1.00 83.88 85 THR A CA 1
ATOM 632 C C . THR A 1 85 ? 7.725 -8.467 -10.113 1.00 83.88 85 THR A C 1
ATOM 634 O O . THR A 1 85 ? 7.547 -7.252 -10.137 1.00 83.88 85 THR A O 1
ATOM 637 N N . ASP A 1 86 ? 7.695 -9.227 -11.211 1.00 83.38 86 ASP A N 1
ATOM 638 C CA . ASP A 1 86 ? 7.470 -8.719 -12.579 1.00 83.38 86 ASP A CA 1
ATOM 639 C C . ASP A 1 86 ? 5.999 -8.331 -12.847 1.00 83.38 86 ASP A C 1
ATOM 641 O O . ASP A 1 86 ? 5.532 -8.282 -13.988 1.00 83.38 86 ASP A O 1
ATOM 645 N N . LEU A 1 87 ? 5.220 -8.112 -11.789 1.00 87.31 87 LEU A N 1
ATOM 646 C CA . LEU A 1 87 ? 3.823 -7.722 -11.889 1.00 87.31 87 LEU A CA 1
ATOM 647 C C . LEU A 1 87 ? 3.715 -6.235 -12.225 1.00 87.31 87 LEU A C 1
ATOM 649 O O . LEU A 1 87 ? 4.569 -5.435 -11.864 1.00 87.31 87 LEU A O 1
ATOM 653 N N . ASN A 1 88 ? 2.613 -5.854 -12.874 1.00 90.56 88 ASN A N 1
ATOM 654 C CA . ASN A 1 88 ? 2.249 -4.447 -12.993 1.00 90.56 88 ASN A CA 1
ATOM 655 C C . ASN A 1 88 ? 1.641 -3.980 -11.659 1.00 90.56 88 ASN A C 1
ATOM 657 O O . ASN A 1 88 ? 0.451 -4.192 -11.398 1.00 90.56 88 ASN A O 1
ATOM 661 N N . HIS A 1 89 ? 2.476 -3.398 -10.807 1.00 89.62 89 HIS A N 1
ATOM 662 C CA . HIS A 1 89 ? 2.175 -2.965 -9.446 1.00 89.62 89 HIS A CA 1
ATOM 663 C C . HIS A 1 89 ? 1.055 -1.932 -9.408 1.00 89.62 89 HIS A C 1
ATOM 665 O O . HIS A 1 89 ? 0.168 -2.026 -8.560 1.00 89.62 89 HIS A O 1
ATOM 671 N N . GLN A 1 90 ? 1.017 -0.985 -10.350 1.00 92.94 90 GLN A N 1
ATOM 672 C CA . GLN A 1 90 ? -0.085 -0.028 -10.422 1.00 92.94 90 GLN A CA 1
ATOM 673 C C . GLN A 1 90 ? -1.424 -0.709 -10.709 1.00 92.94 90 GLN A C 1
ATOM 675 O O . GLN A 1 90 ? -2.427 -0.391 -10.068 1.00 92.94 90 GLN A O 1
ATOM 680 N N . ASN A 1 91 ? -1.474 -1.631 -11.673 1.00 92.69 91 ASN A N 1
ATOM 681 C CA . ASN A 1 91 ? -2.698 -2.361 -11.999 1.00 92.69 91 ASN A CA 1
ATOM 682 C C . ASN A 1 91 ? -3.132 -3.243 -10.825 1.00 92.69 91 ASN A C 1
ATOM 684 O O . ASN A 1 91 ? -4.306 -3.228 -10.455 1.00 92.69 91 ASN A O 1
ATOM 688 N N . LEU A 1 92 ? -2.188 -3.938 -10.186 1.00 92.25 92 LEU A N 1
ATOM 689 C CA . LEU A 1 92 ? -2.455 -4.692 -8.966 1.00 92.25 92 LEU A CA 1
ATOM 690 C C . LEU A 1 92 ? -3.072 -3.792 -7.890 1.00 92.25 92 LEU A C 1
ATOM 692 O O . LEU A 1 92 ? -4.126 -4.123 -7.356 1.00 92.25 92 LEU A O 1
ATOM 696 N N . LEU A 1 93 ? -2.475 -2.633 -7.609 1.00 91.31 93 LEU A N 1
ATOM 697 C CA . LEU A 1 93 ? -2.972 -1.720 -6.584 1.00 91.31 93 LEU A CA 1
ATOM 698 C C . LEU A 1 93 ? -4.387 -1.211 -6.910 1.00 91.31 93 LEU A C 1
ATOM 700 O O . LEU A 1 93 ? -5.245 -1.184 -6.027 1.00 91.31 93 LEU A O 1
ATOM 704 N N . ARG A 1 94 ? -4.692 -0.910 -8.185 1.00 93.06 94 ARG A N 1
ATOM 705 C CA . ARG A 1 94 ? -6.070 -0.588 -8.623 1.00 93.06 94 ARG A CA 1
ATOM 706 C C . ARG A 1 94 ? -7.031 -1.742 -8.348 1.00 93.06 94 ARG A C 1
ATOM 708 O O . ARG A 1 94 ? -8.122 -1.515 -7.823 1.00 93.06 94 ARG A O 1
ATOM 715 N N . GLN A 1 95 ? -6.634 -2.968 -8.688 1.00 91.56 95 GLN A N 1
ATOM 716 C CA . GLN A 1 95 ? -7.447 -4.158 -8.447 1.00 91.56 95 GLN A CA 1
ATOM 717 C C . GLN A 1 95 ? -7.699 -4.359 -6.953 1.00 91.56 95 GLN A C 1
ATOM 719 O O . GLN A 1 95 ? -8.843 -4.581 -6.562 1.00 91.56 95 GLN A O 1
ATOM 724 N N . LEU A 1 96 ? -6.673 -4.228 -6.111 1.00 90.31 96 LEU A N 1
ATOM 725 C CA . LEU A 1 96 ? -6.810 -4.345 -4.661 1.00 90.31 96 LEU A CA 1
ATOM 726 C C . LEU A 1 96 ? -7.782 -3.297 -4.099 1.00 90.31 96 LEU A C 1
ATOM 728 O O . LEU A 1 96 ? -8.688 -3.662 -3.356 1.00 90.31 96 LEU A O 1
ATOM 732 N N . CYS A 1 97 ? -7.687 -2.034 -4.526 1.00 89.31 97 CYS A N 1
ATOM 733 C CA . CYS A 1 97 ? -8.606 -0.968 -4.097 1.00 89.31 97 CYS A CA 1
ATOM 734 C C . CYS A 1 97 ? -10.072 -1.205 -4.512 1.00 89.31 97 CYS A C 1
ATOM 736 O O . CYS A 1 97 ? -10.998 -0.685 -3.876 1.00 89.31 97 CYS A O 1
ATOM 738 N N . SER A 1 98 ? -10.290 -1.974 -5.584 1.00 88.12 98 SER A N 1
ATOM 739 C CA . SER A 1 98 ? -11.625 -2.335 -6.073 1.00 88.12 98 SER A CA 1
ATOM 740 C C . SER A 1 98 ? -12.242 -3.542 -5.358 1.00 88.12 98 SER A C 1
ATOM 742 O O . SER A 1 98 ? -13.461 -3.714 -5.402 1.00 88.12 98 SER A O 1
ATOM 744 N N . LYS A 1 99 ? -11.429 -4.376 -4.694 1.00 84.94 99 LYS A N 1
ATOM 745 C CA . LYS A 1 99 ? -11.906 -5.588 -4.022 1.00 84.94 99 LYS A CA 1
ATOM 746 C C . LYS A 1 99 ? -12.638 -5.251 -2.725 1.00 84.94 99 LYS A C 1
ATOM 748 O O . LYS A 1 99 ? -12.245 -4.362 -1.974 1.00 84.94 99 LYS A O 1
ATOM 753 N N . ALA A 1 100 ? -13.692 -6.013 -2.450 1.00 81.56 100 ALA A N 1
ATOM 754 C CA . ALA A 1 100 ? -14.297 -6.049 -1.127 1.00 81.56 100 ALA A CA 1
ATOM 755 C C . ALA A 1 100 ? -13.382 -6.820 -0.167 1.00 81.56 100 ALA A C 1
ATOM 757 O O . ALA A 1 100 ? -12.797 -7.837 -0.549 1.00 81.56 100 ALA A O 1
ATOM 758 N N . LEU A 1 101 ? -13.270 -6.342 1.072 1.00 83.62 101 LEU A N 1
ATOM 759 C CA . LEU A 1 101 ? -12.527 -7.045 2.113 1.00 83.62 101 LEU A CA 1
ATOM 760 C C . LEU A 1 101 ? -13.398 -8.102 2.777 1.00 83.62 101 LEU A C 1
ATOM 762 O O . LEU A 1 101 ? -14.592 -7.893 3.002 1.00 83.62 101 LEU A O 1
ATOM 766 N N . ALA A 1 102 ? -12.773 -9.225 3.117 1.00 81.94 102 ALA A N 1
ATOM 767 C CA . ALA A 1 102 ? -13.394 -10.216 3.974 1.00 81.94 102 ALA A CA 1
ATOM 768 C C . ALA A 1 102 ? -13.530 -9.640 5.389 1.00 81.94 102 ALA A C 1
ATOM 770 O O . ALA A 1 102 ? -12.609 -9.001 5.898 1.00 81.94 102 ALA A O 1
ATOM 771 N N . ALA A 1 103 ? -14.693 -9.857 6.002 1.00 83.94 103 ALA A N 1
ATOM 772 C CA . ALA A 1 103 ? -14.966 -9.448 7.371 1.00 83.94 103 ALA A CA 1
ATOM 773 C C . ALA A 1 103 ? -14.977 -10.680 8.275 1.00 83.94 103 ALA A C 1
ATOM 775 O O . ALA A 1 103 ? -15.687 -11.650 8.005 1.00 83.94 103 ALA A O 1
ATOM 776 N N . GLU A 1 104 ? -14.238 -10.609 9.370 1.00 83.44 104 GLU A N 1
ATOM 777 C CA . GLU A 1 104 ? -14.157 -11.628 10.404 1.00 83.44 104 GLU A CA 1
ATOM 778 C C . GLU A 1 104 ? -14.692 -11.068 11.733 1.00 83.44 104 GLU A C 1
ATOM 780 O O . GLU A 1 104 ? -14.598 -9.861 11.997 1.00 83.44 104 GLU A O 1
ATOM 785 N N . PRO A 1 105 ? -15.294 -11.913 12.589 1.00 79.31 105 PRO A N 1
ATOM 786 C CA . PRO A 1 105 ? -15.700 -11.484 13.919 1.00 79.31 105 PRO A CA 1
ATOM 787 C C . PRO A 1 105 ? -14.477 -11.058 14.745 1.00 79.31 105 PRO A C 1
ATOM 789 O O . PRO A 1 105 ? -13.437 -11.716 14.731 1.00 79.31 105 PRO A O 1
ATOM 792 N N . LEU A 1 106 ? -14.609 -9.950 15.478 1.00 78.31 106 LEU A N 1
ATOM 793 C CA . LEU A 1 106 ? -13.556 -9.415 16.338 1.00 78.31 106 LEU A CA 1
ATOM 794 C C . LEU A 1 106 ? -13.318 -10.327 17.556 1.00 78.31 106 LEU A C 1
ATOM 796 O O . LEU A 1 106 ? -14.171 -10.426 18.436 1.00 78.31 106 LEU A O 1
ATOM 800 N N . ASP A 1 107 ? -12.127 -10.922 17.647 1.00 79.19 107 ASP A N 1
ATOM 801 C CA . ASP A 1 107 ? -11.624 -11.591 18.855 1.00 79.19 107 ASP A CA 1
ATOM 802 C C . ASP A 1 107 ? -10.571 -10.700 19.537 1.00 79.19 107 ASP A C 1
ATOM 804 O O . ASP A 1 107 ? -9.375 -10.747 19.232 1.00 79.19 107 ASP A O 1
ATOM 808 N N . LEU A 1 108 ? -11.031 -9.841 20.453 1.00 68.38 108 LEU A N 1
ATOM 809 C CA . LEU A 1 108 ? -10.173 -8.898 21.185 1.00 68.38 108 LEU A CA 1
ATOM 810 C C . LEU A 1 108 ? -9.126 -9.585 22.050 1.00 68.38 108 LEU A C 1
ATOM 812 O O . LEU A 1 108 ? -8.036 -9.047 22.222 1.00 68.38 108 LEU A O 1
ATOM 816 N N . THR A 1 109 ? -9.441 -10.763 22.585 1.00 70.19 109 THR A N 1
ATOM 817 C CA . THR A 1 109 ? -8.522 -11.506 23.445 1.00 70.19 109 THR A CA 1
ATOM 818 C C . THR A 1 109 ? -7.270 -11.880 22.659 1.00 70.19 109 THR A C 1
ATOM 820 O O . THR A 1 109 ? -6.162 -11.740 23.163 1.00 70.19 109 THR A O 1
ATOM 823 N N . ARG A 1 110 ? -7.419 -12.269 21.385 1.00 69.44 110 ARG A N 1
ATOM 824 C CA . ARG A 1 110 ? -6.278 -12.553 20.498 1.00 69.44 110 ARG A CA 1
ATOM 825 C C . ARG A 1 110 ? -5.477 -11.313 20.119 1.00 69.44 110 ARG A C 1
ATOM 827 O O . ARG A 1 110 ? -4.261 -11.421 19.990 1.00 69.44 110 ARG A O 1
ATOM 834 N N . LEU A 1 111 ? -6.137 -10.174 19.917 1.00 69.81 111 LEU A N 1
ATOM 835 C CA . LEU A 1 111 ? -5.475 -8.917 19.555 1.00 69.81 111 LEU A CA 1
ATOM 836 C C . LEU A 1 111 ? -4.660 -8.349 20.718 1.00 69.81 111 LEU A C 1
ATOM 838 O O . LEU A 1 111 ? -3.490 -8.031 20.543 1.00 69.81 111 LEU A O 1
ATOM 842 N N . LEU A 1 112 ? -5.261 -8.276 21.907 1.00 68.19 112 LEU A N 1
ATOM 843 C CA . LEU A 1 112 ? -4.642 -7.680 23.092 1.00 68.19 112 LEU A CA 1
ATOM 844 C C . LEU A 1 112 ? -3.536 -8.558 23.692 1.00 68.19 112 LEU A C 1
ATOM 846 O O . LEU A 1 112 ? -2.609 -8.039 24.299 1.00 68.19 112 LEU A O 1
ATOM 850 N N . TYR A 1 113 ? -3.606 -9.883 23.519 1.00 65.69 113 TYR A N 1
ATOM 851 C CA . TYR A 1 113 ? -2.574 -10.798 24.025 1.00 65.69 113 TYR A CA 1
ATOM 852 C C . TYR A 1 113 ? -1.309 -10.825 23.151 1.00 65.69 113 TYR A C 1
ATOM 854 O O . TYR A 1 113 ? -0.276 -11.331 23.580 1.00 65.69 113 TYR A O 1
ATOM 862 N N . ARG A 1 114 ? -1.389 -10.333 21.907 1.00 61.56 114 ARG A N 1
ATOM 863 C CA . ARG A 1 114 ? -0.310 -10.437 20.914 1.00 61.56 114 ARG A CA 1
ATOM 864 C C . ARG A 1 114 ? 0.529 -9.183 20.756 1.00 61.56 114 ARG A C 1
ATOM 866 O O . ARG A 1 114 ? 1.549 -9.283 20.086 1.00 61.56 114 ARG A O 1
ATOM 873 N N . GLY A 1 115 ? 0.149 -8.044 21.329 1.00 64.94 115 GLY A N 1
ATOM 874 C CA . GLY A 1 115 ? 1.027 -6.896 21.221 1.00 64.94 115 GLY A CA 1
ATOM 875 C C . GLY A 1 115 ? 0.478 -5.513 21.451 1.00 64.94 115 GLY A C 1
ATOM 876 O O . GLY A 1 115 ? -0.685 -5.328 21.807 1.00 64.94 115 GLY A O 1
ATOM 877 N N . ASP A 1 116 ? 1.351 -4.550 21.169 1.00 73.62 116 ASP A N 1
ATOM 878 C CA . ASP A 1 116 ? 1.013 -3.142 21.097 1.00 73.62 116 ASP A CA 1
ATOM 879 C C . ASP A 1 116 ? 0.124 -2.916 19.869 1.00 73.62 116 ASP A C 1
ATOM 881 O O . ASP A 1 116 ? 0.455 -3.289 18.739 1.00 73.62 116 ASP A O 1
ATOM 885 N N . VAL A 1 117 ? -1.046 -2.319 20.094 1.00 77.69 117 VAL A N 1
ATOM 886 C CA . VAL A 1 117 ? -1.973 -1.958 19.022 1.00 77.69 117 VAL A CA 1
ATOM 887 C C . VAL A 1 117 ? -1.994 -0.446 18.871 1.00 77.69 117 VAL A C 1
ATOM 889 O O . VAL A 1 117 ? -2.288 0.297 19.811 1.00 77.69 117 VAL A O 1
ATOM 892 N N . TYR A 1 118 ? -1.714 0.010 17.658 1.00 77.62 118 TYR A N 1
ATOM 893 C CA . TYR A 1 118 ? -1.686 1.415 17.284 1.00 77.62 118 TYR A CA 1
ATOM 894 C C . TYR A 1 118 ? -2.826 1.715 16.321 1.00 77.62 118 TYR A C 1
ATOM 896 O O . TYR A 1 118 ? -3.155 0.902 15.460 1.00 77.62 118 TYR A O 1
ATOM 904 N N . GLU A 1 119 ? -3.432 2.891 16.451 1.00 83.31 119 GLU A N 1
ATOM 905 C CA . GLU A 1 119 ? -4.422 3.373 15.495 1.00 83.31 119 GLU A CA 1
ATOM 906 C C . GLU A 1 119 ? -3.786 4.443 14.623 1.00 83.31 119 GLU A C 1
ATOM 908 O O . GLU A 1 119 ? -3.162 5.397 15.108 1.00 83.31 119 GLU A O 1
ATOM 913 N N . LEU A 1 120 ? -3.957 4.269 13.316 1.00 78.81 120 LEU A N 1
ATOM 914 C CA . LEU A 1 120 ? -3.467 5.200 12.318 1.00 78.81 120 LEU A CA 1
ATOM 915 C C . LEU A 1 120 ? -4.516 6.274 12.057 1.00 78.81 120 LEU A C 1
ATOM 917 O O . LEU A 1 120 ? -5.671 5.992 11.730 1.00 78.81 120 LEU A O 1
ATOM 921 N N . ARG A 1 121 ? -4.096 7.535 12.185 1.00 76.50 121 ARG A N 1
ATOM 922 C CA . ARG A 1 121 ? -4.958 8.680 11.888 1.00 76.50 121 ARG A CA 1
ATOM 923 C C . ARG A 1 121 ? -5.166 8.810 10.375 1.00 76.50 121 ARG A C 1
ATOM 925 O O . ARG A 1 121 ? -4.183 8.726 9.637 1.00 76.50 121 ARG A O 1
ATOM 932 N N . PRO A 1 122 ? -6.387 9.137 9.909 1.00 75.69 122 PRO A N 1
ATOM 933 C CA . PRO A 1 122 ? -6.671 9.300 8.481 1.00 75.69 122 PRO A CA 1
ATOM 934 C C . PRO A 1 122 ? -5.739 10.293 7.776 1.00 75.69 122 PRO A C 1
ATOM 936 O O . PRO A 1 122 ? -5.277 10.047 6.667 1.00 75.69 122 PRO A O 1
ATOM 939 N N . SER A 1 123 ? -5.401 11.404 8.439 1.00 73.62 123 SER A N 1
ATOM 940 C CA . SER A 1 123 ? -4.523 12.439 7.879 1.00 73.62 123 SER A CA 1
ATOM 941 C C . SER A 1 123 ? -3.104 11.945 7.586 1.00 73.62 123 SER A C 1
ATOM 943 O O . SER A 1 123 ? -2.448 12.482 6.699 1.00 73.62 123 SER A O 1
ATOM 945 N N . SER A 1 124 ? -2.628 10.919 8.296 1.00 70.19 124 SER A N 1
ATOM 946 C CA . SER A 1 124 ? -1.321 10.311 8.036 1.00 70.19 124 SER A CA 1
ATOM 947 C C . SER A 1 124 ? -1.330 9.386 6.815 1.00 70.19 124 SER A C 1
ATOM 949 O O . SER A 1 124 ? -0.283 9.165 6.218 1.00 70.19 124 SER A O 1
ATOM 951 N N . LEU A 1 125 ? -2.496 8.883 6.396 1.00 76.50 125 LEU A N 1
ATOM 952 C CA . LEU A 1 125 ? -2.604 7.913 5.301 1.00 76.50 125 LEU A CA 1
ATOM 953 C C . LEU A 1 125 ? -2.452 8.544 3.917 1.00 76.50 125 LEU A C 1
ATOM 955 O O . LEU A 1 125 ? -1.959 7.885 3.007 1.00 76.50 125 LEU A O 1
ATOM 959 N N . VAL A 1 126 ? -2.811 9.822 3.759 1.00 75.12 126 VAL A N 1
ATOM 960 C CA . VAL A 1 126 ? -2.744 10.518 2.461 1.00 75.12 126 VAL A CA 1
ATOM 961 C C . VAL A 1 126 ? -1.316 10.517 1.903 1.00 75.12 126 VAL A C 1
ATOM 963 O O . VAL A 1 126 ? -1.112 10.219 0.725 1.00 75.12 126 VAL A O 1
ATOM 966 N N . GLY A 1 127 ? -0.323 10.799 2.756 1.00 73.25 127 GLY A N 1
ATOM 967 C CA . GLY A 1 127 ? 1.093 10.763 2.372 1.00 73.25 127 GLY A CA 1
ATOM 968 C C . GLY A 1 127 ? 1.569 9.351 2.031 1.00 73.25 127 GLY A C 1
ATOM 969 O O . GLY A 1 127 ? 2.255 9.154 1.030 1.00 73.25 127 GLY A O 1
ATOM 970 N N . ILE A 1 128 ? 1.130 8.354 2.807 1.00 76.19 128 ILE A N 1
ATOM 971 C CA . ILE A 1 128 ? 1.450 6.938 2.576 1.00 76.19 128 ILE A CA 1
ATOM 972 C C . ILE A 1 128 ? 0.892 6.463 1.236 1.00 76.19 128 ILE A C 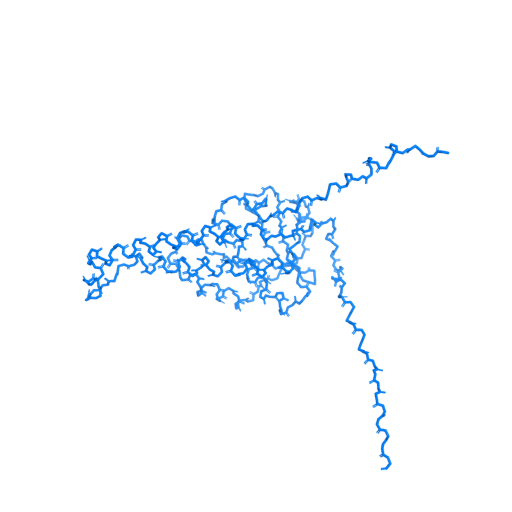1
ATOM 974 O O . ILE A 1 128 ? 1.606 5.801 0.481 1.00 76.19 128 ILE A O 1
ATOM 978 N N . ARG A 1 129 ? -0.353 6.822 0.900 1.00 84.50 129 ARG A N 1
ATOM 979 C CA . ARG A 1 129 ? -0.943 6.480 -0.396 1.00 84.50 129 ARG A CA 1
ATOM 980 C C . ARG A 1 129 ? -0.123 7.057 -1.534 1.00 84.50 129 ARG A C 1
ATOM 982 O O . ARG A 1 129 ? 0.225 6.317 -2.450 1.00 84.50 129 ARG A O 1
ATOM 989 N N . GLN A 1 130 ? 0.170 8.356 -1.496 1.00 83.06 130 GLN A N 1
ATOM 990 C CA . GLN A 1 130 ? 0.932 8.994 -2.567 1.00 83.06 130 GLN A CA 1
ATOM 991 C C . GLN A 1 130 ? 2.292 8.310 -2.755 1.00 83.06 130 GLN A C 1
ATOM 993 O O . GLN A 1 130 ? 2.599 7.871 -3.863 1.00 83.06 130 GLN A O 1
ATOM 998 N N . ALA A 1 131 ? 3.041 8.124 -1.667 1.00 79.50 131 ALA A N 1
ATOM 999 C CA . ALA A 1 131 ? 4.333 7.450 -1.704 1.00 79.50 131 ALA A CA 1
ATOM 1000 C C . ALA A 1 131 ? 4.224 6.004 -2.229 1.00 79.50 131 ALA A C 1
ATOM 1002 O O . ALA A 1 131 ? 5.040 5.577 -3.041 1.00 79.50 131 ALA A O 1
ATOM 1003 N N . THR A 1 132 ? 3.183 5.257 -1.849 1.00 85.31 132 THR A N 1
ATOM 1004 C CA . THR A 1 132 ? 2.963 3.884 -2.340 1.00 85.31 132 THR A CA 1
ATOM 1005 C C . THR A 1 132 ? 2.706 3.853 -3.852 1.00 85.31 132 THR A C 1
ATOM 1007 O O . THR A 1 132 ? 3.246 2.993 -4.550 1.00 85.31 132 THR A O 1
ATOM 1010 N N . TRP A 1 133 ? 1.911 4.791 -4.383 1.00 89.12 133 TRP A N 1
ATOM 1011 C CA . TRP A 1 133 ? 1.674 4.908 -5.829 1.00 89.12 133 TRP A CA 1
ATOM 1012 C C . TRP A 1 133 ? 2.935 5.302 -6.597 1.00 89.12 133 TRP A C 1
ATOM 1014 O O . TRP A 1 133 ? 3.156 4.786 -7.693 1.00 89.12 133 TRP A O 1
ATOM 1024 N N . GLU A 1 134 ? 3.761 6.181 -6.031 1.00 84.38 134 GLU A N 1
ATOM 1025 C CA . GLU A 1 134 ? 5.053 6.566 -6.605 1.00 84.38 134 GLU A CA 1
ATOM 1026 C C . GLU A 1 134 ? 6.025 5.375 -6.642 1.00 84.38 134 GLU A C 1
ATOM 1028 O O . GLU A 1 134 ? 6.633 5.117 -7.684 1.00 84.38 134 GLU A O 1
ATOM 1033 N N . VAL A 1 135 ? 6.103 4.579 -5.568 1.00 82.56 135 VAL A N 1
ATOM 1034 C CA . VAL A 1 135 ? 6.902 3.340 -5.539 1.00 82.56 135 VAL A CA 1
ATOM 1035 C C . VAL A 1 135 ? 6.393 2.334 -6.576 1.00 82.56 135 VAL A C 1
ATOM 1037 O O . VAL A 1 135 ? 7.189 1.811 -7.351 1.00 82.56 135 VAL A O 1
ATOM 1040 N N . ALA A 1 136 ? 5.077 2.114 -6.667 1.00 87.50 136 ALA A N 1
ATOM 1041 C CA . ALA A 1 136 ? 4.486 1.224 -7.670 1.00 87.50 136 ALA A CA 1
ATOM 1042 C C . ALA A 1 136 ? 4.787 1.688 -9.109 1.00 87.50 136 ALA A C 1
ATOM 1044 O O . ALA A 1 136 ? 5.159 0.881 -9.957 1.00 87.50 136 ALA A O 1
ATOM 1045 N N . ALA A 1 137 ? 4.673 2.994 -9.382 1.00 87.00 137 ALA A N 1
ATOM 1046 C CA . ALA A 1 137 ? 5.006 3.574 -10.685 1.00 87.00 137 ALA A CA 1
ATOM 1047 C C . ALA A 1 137 ? 6.474 3.345 -11.057 1.00 87.00 137 ALA A C 1
ATOM 1049 O O . ALA A 1 137 ? 6.798 3.027 -12.201 1.00 87.00 137 ALA A O 1
ATOM 1050 N N . THR A 1 138 ? 7.351 3.510 -10.072 1.00 82.12 138 THR A N 1
ATOM 1051 C CA . THR A 1 138 ? 8.793 3.356 -10.227 1.00 82.12 138 THR A CA 1
ATOM 1052 C C . THR A 1 138 ? 9.169 1.894 -10.464 1.00 82.12 138 THR A C 1
ATOM 1054 O O . THR A 1 138 ? 9.951 1.609 -11.368 1.00 82.12 138 THR A O 1
ATOM 1057 N N . ALA A 1 139 ? 8.561 0.961 -9.724 1.00 83.19 139 ALA A N 1
ATOM 1058 C CA . ALA A 1 139 ? 8.730 -0.476 -9.932 1.00 83.19 139 ALA A CA 1
ATOM 1059 C C . ALA A 1 139 ? 8.301 -0.895 -11.349 1.00 83.19 139 ALA A C 1
ATOM 1061 O O . ALA A 1 139 ? 9.067 -1.542 -12.063 1.00 83.19 139 ALA A O 1
ATOM 1062 N N . ASP A 1 140 ? 7.130 -0.438 -11.802 1.00 86.31 140 ASP A N 1
ATOM 1063 C CA . ASP A 1 140 ? 6.627 -0.719 -13.152 1.00 86.31 140 ASP A CA 1
ATOM 1064 C C . ASP A 1 140 ? 7.541 -0.139 -14.243 1.00 86.31 140 ASP A C 1
ATOM 1066 O O . ASP A 1 140 ? 7.797 -0.786 -15.264 1.00 86.31 140 ASP A O 1
ATOM 1070 N N . ALA A 1 141 ? 8.070 1.070 -14.025 1.00 82.81 141 ALA A N 1
ATOM 1071 C CA . ALA A 1 141 ? 9.029 1.691 -14.931 1.00 82.81 141 ALA A CA 1
ATOM 1072 C C . ALA A 1 141 ? 10.333 0.885 -15.006 1.00 82.81 141 ALA A C 1
ATOM 1074 O O . ALA A 1 141 ? 10.832 0.652 -16.107 1.00 82.81 141 ALA A O 1
ATOM 1075 N N . LEU A 1 142 ? 10.857 0.415 -13.870 1.00 78.19 142 LEU A N 1
ATOM 1076 C CA . LEU A 1 142 ? 12.062 -0.413 -13.819 1.00 78.19 142 LEU A CA 1
ATOM 1077 C C . LEU A 1 142 ? 11.867 -1.743 -14.550 1.00 78.19 142 LEU A C 1
ATOM 1079 O O . LEU A 1 142 ? 12.703 -2.087 -15.382 1.00 78.19 142 LEU A O 1
ATOM 1083 N N . VAL A 1 143 ? 10.751 -2.446 -14.332 1.00 82.31 143 VAL A N 1
ATOM 1084 C CA . VAL A 1 143 ? 10.438 -3.691 -15.059 1.00 82.31 143 VAL A CA 1
ATOM 1085 C C . VAL A 1 143 ? 10.337 -3.422 -16.565 1.00 82.31 143 VAL A C 1
ATOM 1087 O O . VAL A 1 143 ? 10.929 -4.142 -17.376 1.00 82.31 143 VAL A O 1
ATOM 1090 N N . GLY A 1 144 ? 9.672 -2.334 -16.969 1.00 79.94 144 GLY A N 1
ATOM 1091 C CA . GLY A 1 144 ? 9.611 -1.908 -18.372 1.00 79.94 144 GLY A CA 1
ATOM 1092 C C . GLY A 1 144 ? 10.989 -1.585 -18.967 1.00 79.94 144 GLY A C 1
ATOM 1093 O O . GLY A 1 144 ? 11.270 -1.925 -20.117 1.00 79.94 144 GLY A O 1
ATOM 1094 N N . LEU A 1 145 ? 11.871 -0.979 -18.168 1.00 76.56 145 LEU A N 1
ATOM 1095 C CA . LEU A 1 145 ? 13.273 -0.709 -18.490 1.00 76.56 145 LEU A CA 1
ATOM 1096 C C . LEU A 1 145 ? 14.190 -1.917 -18.288 1.00 76.56 145 LEU A C 1
ATOM 1098 O O . LEU A 1 145 ? 15.371 -1.804 -18.579 1.00 76.56 145 LEU A O 1
ATOM 1102 N N . GLN A 1 146 ? 13.737 -3.075 -17.836 1.00 76.06 146 GLN A N 1
ATOM 1103 C CA . GLN A 1 146 ? 14.552 -4.296 -17.774 1.00 76.06 146 GLN A CA 1
ATOM 1104 C C . GLN A 1 146 ? 14.108 -5.301 -18.831 1.00 76.06 146 GLN A C 1
ATOM 1106 O O . GLN A 1 146 ? 14.929 -6.042 -19.366 1.00 76.06 146 GLN A O 1
ATOM 1111 N N . THR A 1 147 ? 12.841 -5.233 -19.234 1.00 79.56 147 THR A N 1
ATOM 1112 C CA . THR A 1 147 ? 12.289 -6.059 -20.302 1.00 79.56 147 THR A CA 1
ATOM 1113 C C . THR A 1 147 ? 12.976 -5.718 -21.637 1.00 79.56 147 THR A C 1
ATOM 1115 O O . THR A 1 147 ? 12.933 -4.566 -22.088 1.00 79.56 147 THR A O 1
ATOM 1118 N N . PRO A 1 148 ? 13.661 -6.673 -22.292 1.00 72.88 148 PRO A N 1
ATOM 1119 C CA . PRO A 1 148 ? 14.261 -6.433 -23.596 1.00 72.88 148 PRO A CA 1
ATOM 1120 C C . PRO A 1 148 ? 13.157 -6.245 -24.639 1.00 72.88 148 PRO A C 1
ATOM 1122 O O . PRO A 1 148 ? 12.296 -7.107 -24.820 1.00 72.88 148 PRO A O 1
ATOM 1125 N N . ARG A 1 149 ? 13.182 -5.114 -25.351 1.00 76.00 149 ARG A N 1
ATOM 1126 C CA . ARG A 1 149 ? 12.302 -4.914 -26.505 1.00 76.00 149 ARG A CA 1
ATOM 1127 C C . ARG A 1 149 ? 12.797 -5.776 -27.659 1.00 76.00 149 ARG A C 1
ATOM 1129 O O . ARG A 1 149 ? 13.980 -5.758 -27.986 1.00 76.00 149 ARG A O 1
ATOM 1136 N N . THR A 1 150 ? 11.900 -6.531 -28.280 1.00 75.00 150 THR A N 1
ATOM 1137 C CA . THR A 1 150 ? 12.216 -7.365 -29.445 1.00 75.00 150 THR A CA 1
ATOM 1138 C C . THR A 1 150 ? 11.997 -6.594 -30.753 1.00 75.00 150 THR A C 1
ATOM 1140 O O . THR A 1 150 ? 11.289 -5.585 -30.802 1.00 75.00 150 THR A O 1
ATOM 1143 N N . GLY A 1 151 ? 12.636 -7.045 -31.837 1.00 78.00 151 GLY A N 1
ATOM 1144 C CA . GLY A 1 151 ? 12.493 -6.446 -33.170 1.00 78.00 151 GLY A CA 1
ATOM 1145 C C . GLY A 1 151 ? 13.238 -5.117 -33.354 1.00 78.00 151 GLY A C 1
ATOM 1146 O O . GLY A 1 151 ? 14.256 -4.860 -32.712 1.00 78.00 151 GLY A O 1
ATOM 1147 N N . LEU A 1 152 ? 12.737 -4.263 -34.255 1.00 71.56 152 LEU A N 1
ATOM 1148 C CA . LEU A 1 152 ? 13.384 -2.995 -34.637 1.00 71.56 152 LEU A CA 1
ATOM 1149 C C . LEU A 1 152 ? 13.570 -2.025 -33.458 1.00 71.56 152 LEU A C 1
ATOM 1151 O O . LEU A 1 152 ? 14.565 -1.308 -33.408 1.00 71.56 152 LEU A O 1
ATOM 1155 N N . ALA A 1 153 ? 12.658 -2.038 -32.482 1.00 70.88 153 ALA A N 1
ATOM 1156 C CA . ALA A 1 153 ? 12.787 -1.241 -31.263 1.00 70.88 153 ALA A CA 1
ATOM 1157 C C . ALA A 1 153 ? 13.987 -1.684 -30.402 1.00 70.88 153 ALA A C 1
ATOM 1159 O O . ALA A 1 153 ? 14.689 -0.843 -29.850 1.00 70.88 153 ALA A O 1
ATOM 1160 N N . GLY A 1 154 ? 14.277 -2.990 -30.353 1.00 71.19 154 GLY A N 1
ATOM 1161 C CA . GLY A 1 154 ? 15.433 -3.534 -29.635 1.00 71.19 154 GLY A CA 1
ATOM 1162 C C . GLY A 1 154 ? 16.777 -3.126 -30.240 1.00 71.19 154 GLY A C 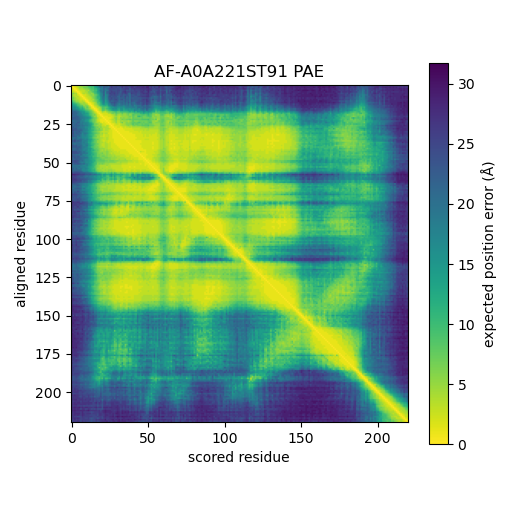1
ATOM 1163 O O . GLY A 1 154 ? 17.736 -2.889 -29.510 1.00 71.19 154 GLY A O 1
ATOM 1164 N N . LEU A 1 155 ? 16.842 -2.980 -31.568 1.00 70.50 155 LEU A N 1
ATOM 1165 C CA . LEU A 1 155 ? 18.048 -2.510 -32.262 1.00 70.50 155 LEU A CA 1
ATOM 1166 C C . LEU A 1 155 ? 18.354 -1.035 -31.961 1.00 70.50 155 LEU A C 1
ATOM 1168 O O . LEU A 1 155 ? 19.518 -0.668 -31.817 1.00 70.50 155 LEU A O 1
ATOM 1172 N N . LEU A 1 156 ? 17.324 -0.194 -31.825 1.00 71.31 156 LEU A N 1
ATOM 1173 C CA . LEU A 1 156 ? 17.477 1.221 -31.460 1.00 71.31 156 LEU A CA 1
ATOM 1174 C C . LEU A 1 156 ? 17.857 1.397 -29.980 1.00 71.31 156 LEU A C 1
ATOM 1176 O O . LEU A 1 156 ? 18.684 2.252 -29.642 1.00 71.31 156 LEU A O 1
ATOM 1180 N N . ASP A 1 157 ? 17.316 0.543 -29.111 1.00 65.12 157 ASP A N 1
ATOM 1181 C CA . ASP A 1 157 ? 17.611 0.538 -27.674 1.00 65.12 157 ASP A CA 1
ATOM 1182 C C . ASP A 1 157 ? 19.028 0.010 -27.350 1.00 65.12 157 ASP A C 1
ATOM 1184 O O . ASP A 1 157 ? 19.529 0.239 -26.248 1.00 65.12 157 ASP A O 1
ATOM 1188 N N . ALA A 1 158 ? 19.709 -0.640 -28.304 1.00 69.62 158 ALA A N 1
ATOM 1189 C CA . ALA A 1 158 ? 21.089 -1.122 -28.162 1.00 69.62 158 ALA A CA 1
ATOM 1190 C C . ALA A 1 158 ? 22.159 -0.039 -28.408 1.00 69.62 158 ALA A C 1
ATOM 1192 O O . ALA A 1 158 ? 23.356 -0.297 -28.261 1.00 69.62 158 ALA A O 1
ATOM 1193 N N . THR A 1 159 ? 21.760 1.178 -28.791 1.00 78.31 159 THR A N 1
ATOM 1194 C CA . THR A 1 159 ? 22.717 2.268 -29.017 1.00 78.31 159 THR A CA 1
ATOM 1195 C C . THR A 1 159 ? 23.372 2.718 -27.699 1.00 78.31 159 THR A C 1
ATOM 1197 O O . THR A 1 159 ? 22.702 2.779 -26.666 1.00 78.31 159 THR A O 1
ATOM 1200 N N . PRO A 1 160 ? 24.665 3.107 -27.691 1.00 77.56 160 PRO A N 1
ATOM 1201 C CA . PRO A 1 160 ? 25.364 3.509 -26.463 1.00 77.56 160 PRO A CA 1
ATOM 1202 C C . PRO A 1 160 ? 24.676 4.655 -25.704 1.00 77.56 160 PRO A C 1
ATOM 1204 O O . PRO A 1 160 ? 24.613 4.649 -24.477 1.00 77.56 160 PRO A O 1
ATOM 1207 N N . LEU A 1 161 ? 24.108 5.619 -26.434 1.00 78.75 161 LEU A N 1
ATOM 1208 C CA . LEU A 1 161 ? 23.332 6.726 -25.869 1.00 78.75 161 LEU A CA 1
ATOM 1209 C C . LEU A 1 161 ? 22.022 6.258 -25.221 1.00 78.75 161 LEU A C 1
ATOM 1211 O O . LEU A 1 161 ? 21.670 6.754 -24.151 1.00 78.75 161 LEU A O 1
ATOM 1215 N N . ALA A 1 162 ? 21.309 5.310 -25.838 1.00 71.94 162 ALA A N 1
ATOM 1216 C CA . ALA A 1 162 ? 20.101 4.732 -25.252 1.00 71.94 162 ALA A CA 1
ATOM 1217 C C . ALA A 1 162 ? 20.426 3.946 -23.974 1.00 71.94 162 ALA A C 1
ATOM 1219 O O . ALA A 1 162 ? 19.735 4.105 -22.970 1.00 71.94 162 ALA A O 1
ATOM 1220 N N . LEU A 1 163 ? 21.526 3.187 -23.969 1.00 73.19 163 LEU A N 1
ATOM 1221 C CA . LEU A 1 163 ? 22.002 2.464 -22.786 1.00 73.19 163 LEU A CA 1
ATOM 1222 C C . LEU A 1 163 ? 22.384 3.407 -21.635 1.00 73.19 163 LEU A C 1
ATOM 1224 O O . LEU A 1 163 ? 22.030 3.141 -20.487 1.00 73.19 163 LEU A O 1
ATOM 1228 N N . LEU A 1 164 ? 23.064 4.523 -21.924 1.00 76.94 164 LEU A N 1
ATOM 1229 C CA . LEU A 1 164 ? 23.400 5.535 -20.914 1.00 76.94 164 LEU A CA 1
ATOM 1230 C C . LEU A 1 164 ? 22.148 6.198 -20.328 1.00 76.94 164 LEU A C 1
ATOM 1232 O O . LEU A 1 164 ? 22.026 6.295 -19.109 1.00 76.94 164 LEU A O 1
ATOM 1236 N N . ARG A 1 165 ? 21.187 6.595 -21.174 1.00 78.31 165 ARG A N 1
ATOM 1237 C CA . ARG A 1 165 ? 19.906 7.156 -20.711 1.00 78.31 165 ARG A CA 1
ATOM 1238 C C . ARG A 1 165 ? 19.121 6.164 -19.862 1.00 78.31 165 ARG A C 1
ATOM 1240 O O . ARG A 1 165 ? 18.592 6.548 -18.829 1.00 78.31 165 ARG A O 1
ATOM 1247 N N . ARG A 1 166 ? 19.084 4.894 -20.268 1.00 67.94 166 ARG A N 1
ATOM 1248 C CA . ARG A 1 166 ? 18.407 3.817 -19.535 1.00 67.94 166 ARG A CA 1
ATOM 1249 C C . ARG A 1 166 ? 19.019 3.606 -18.152 1.00 67.94 166 ARG A C 1
ATOM 1251 O O . ARG A 1 166 ? 18.279 3.499 -17.184 1.00 67.94 166 ARG A O 1
ATOM 1258 N N . ARG A 1 167 ? 20.353 3.614 -18.037 1.00 71.69 167 ARG A N 1
ATOM 1259 C CA . ARG A 1 167 ? 21.042 3.563 -16.733 1.00 71.69 167 ARG A CA 1
ATOM 1260 C C . ARG A 1 167 ? 20.705 4.764 -15.854 1.00 71.69 167 ARG A C 1
ATOM 1262 O O . ARG A 1 167 ? 20.409 4.570 -14.684 1.00 71.69 167 ARG A O 1
ATOM 1269 N N . GLN A 1 168 ? 20.705 5.972 -16.419 1.00 75.81 168 GLN A N 1
ATOM 1270 C CA . GLN A 1 168 ? 20.332 7.175 -15.670 1.00 75.81 168 GLN A CA 1
ATOM 1271 C C . GLN A 1 168 ? 18.887 7.095 -15.162 1.00 75.81 168 GLN A C 1
ATOM 1273 O O . GLN A 1 168 ? 18.640 7.349 -13.993 1.00 75.81 168 GLN A O 1
ATOM 1278 N N . GLN A 1 169 ? 17.949 6.666 -16.009 1.00 71.25 169 GLN A N 1
ATOM 1279 C CA . GLN A 1 169 ? 16.544 6.499 -15.630 1.00 71.25 169 GLN A CA 1
ATOM 1280 C C . GLN A 1 169 ? 16.352 5.460 -14.520 1.00 71.25 169 GLN A C 1
ATOM 1282 O O . GLN A 1 169 ? 15.525 5.671 -13.639 1.00 71.25 169 GLN A O 1
ATOM 1287 N N . ILE A 1 170 ? 17.116 4.362 -14.544 1.00 66.19 170 ILE A N 1
ATOM 1288 C CA . ILE A 1 170 ? 17.117 3.365 -13.465 1.00 66.19 170 ILE A CA 1
ATOM 1289 C C . ILE A 1 170 ? 17.623 3.992 -12.162 1.00 66.19 170 ILE A C 1
ATOM 1291 O O . ILE A 1 170 ? 16.979 3.849 -11.129 1.00 66.19 170 ILE A O 1
ATOM 1295 N N . GLN A 1 171 ? 18.725 4.742 -12.213 1.00 71.06 171 GLN A N 1
ATOM 1296 C CA . GLN A 1 171 ? 19.283 5.392 -11.028 1.00 71.06 171 GLN A CA 1
ATOM 1297 C C . GLN A 1 171 ? 18.339 6.454 -10.443 1.00 71.06 171 GLN A C 1
ATOM 1299 O O . GLN A 1 171 ? 18.175 6.540 -9.228 1.00 71.06 171 GLN A O 1
ATOM 1304 N N . ASP A 1 172 ? 17.702 7.259 -11.295 1.00 72.00 172 ASP A N 1
ATOM 1305 C CA . ASP A 1 172 ? 16.734 8.276 -10.875 1.00 72.00 172 ASP A CA 1
ATOM 1306 C C . ASP A 1 172 ? 15.501 7.624 -10.234 1.00 72.00 172 ASP A C 1
ATOM 1308 O O . ASP A 1 172 ? 15.014 8.100 -9.209 1.00 72.00 172 ASP A O 1
ATOM 1312 N N . ALA A 1 173 ? 15.045 6.501 -10.795 1.00 61.75 173 ALA A N 1
ATOM 1313 C CA . ALA A 1 173 ? 13.998 5.665 -10.222 1.00 61.75 173 ALA A CA 1
ATOM 1314 C C . ALA A 1 173 ? 14.394 5.131 -8.833 1.00 61.75 173 ALA A C 1
ATOM 1316 O O . ALA A 1 173 ? 13.644 5.313 -7.880 1.00 61.75 173 ALA A O 1
ATOM 1317 N N . GLU A 1 174 ? 15.587 4.557 -8.670 1.00 62.91 174 GLU A N 1
ATOM 1318 C CA . GLU A 1 174 ? 16.096 4.074 -7.372 1.00 62.91 174 GLU A CA 1
ATOM 1319 C C . GLU A 1 174 ? 16.242 5.197 -6.321 1.00 62.91 174 GLU A C 1
ATOM 1321 O O . GLU A 1 174 ? 15.981 5.003 -5.127 1.00 62.91 174 GLU A O 1
ATOM 1326 N N . ASN A 1 175 ? 16.608 6.406 -6.750 1.00 66.69 175 ASN A N 1
ATOM 1327 C CA . ASN A 1 175 ? 16.712 7.569 -5.867 1.00 66.69 175 ASN A CA 1
ATOM 1328 C C . ASN A 1 175 ? 15.329 8.097 -5.451 1.00 66.69 175 ASN A C 1
ATOM 1330 O O . ASN A 1 175 ? 15.090 8.345 -4.266 1.00 66.69 175 ASN A O 1
ATOM 1334 N N . ALA A 1 176 ? 14.406 8.238 -6.409 1.00 63.75 176 ALA A N 1
ATOM 1335 C CA . ALA A 1 176 ? 13.021 8.634 -6.153 1.00 63.75 176 ALA A CA 1
ATOM 1336 C C . ALA A 1 176 ? 12.324 7.628 -5.229 1.00 63.75 176 ALA A C 1
ATOM 1338 O O . ALA A 1 176 ? 11.649 8.014 -4.279 1.00 63.75 176 ALA A O 1
ATOM 1339 N N . TRP A 1 177 ? 12.582 6.341 -5.443 1.00 59.09 177 TRP A N 1
ATOM 1340 C CA . TRP A 1 177 ? 12.158 5.236 -4.592 1.00 59.09 177 TRP A CA 1
ATOM 1341 C C . TRP A 1 177 ? 12.632 5.383 -3.149 1.00 59.09 177 TRP A C 1
ATOM 1343 O O . TRP A 1 177 ? 11.837 5.291 -2.215 1.00 59.09 177 TRP A O 1
ATOM 1353 N N . THR A 1 178 ? 13.924 5.644 -2.951 1.00 60.12 178 THR A N 1
ATOM 1354 C CA . THR A 1 178 ? 14.504 5.800 -1.610 1.00 60.12 178 THR A CA 1
ATOM 1355 C C . THR A 1 178 ? 13.907 7.019 -0.903 1.00 60.12 178 THR A C 1
ATOM 1357 O O . THR A 1 178 ? 13.600 6.971 0.290 1.00 60.12 178 THR A O 1
ATOM 1360 N N . SER A 1 179 ? 13.670 8.101 -1.649 1.00 63.41 179 SER A N 1
ATOM 13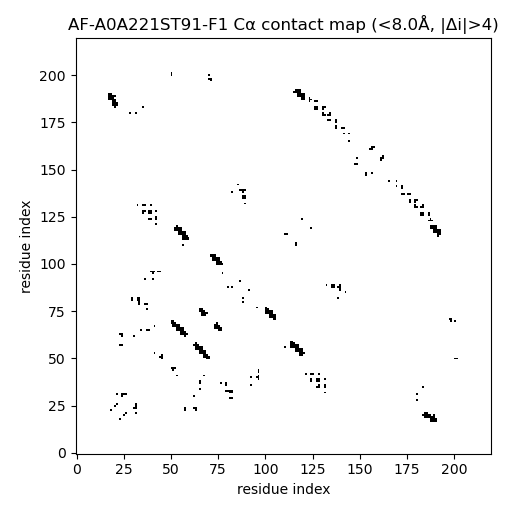61 C CA . SER A 1 179 ? 13.021 9.308 -1.138 1.00 63.41 179 SER A CA 1
ATOM 1362 C C . SER A 1 179 ? 11.555 9.066 -0.758 1.00 63.41 179 SER A C 1
ATOM 1364 O O . SER A 1 179 ? 11.149 9.443 0.342 1.00 63.41 179 SER A O 1
ATOM 1366 N N . ALA A 1 180 ? 10.789 8.372 -1.605 1.00 59.88 180 ALA A N 1
ATOM 1367 C CA . ALA A 1 180 ? 9.387 8.038 -1.360 1.00 59.88 180 ALA A CA 1
ATOM 1368 C C . ALA A 1 180 ? 9.223 7.108 -0.148 1.00 59.88 180 ALA A C 1
ATOM 1370 O O . ALA A 1 180 ? 8.374 7.358 0.707 1.00 59.88 180 ALA A O 1
ATOM 1371 N N . LEU A 1 181 ? 10.082 6.092 -0.006 1.00 58.94 181 LEU A N 1
ATOM 1372 C CA . LEU A 1 181 ? 10.120 5.239 1.187 1.00 58.94 181 LEU A CA 1
ATOM 1373 C C . LEU A 1 181 ? 10.473 6.038 2.443 1.00 58.94 181 LEU A C 1
ATOM 1375 O O . LEU A 1 181 ? 9.813 5.888 3.465 1.00 58.94 181 LEU A O 1
ATOM 1379 N N . THR A 1 182 ? 11.455 6.941 2.364 1.00 60.12 182 THR A N 1
ATOM 1380 C CA . THR A 1 182 ? 11.826 7.816 3.490 1.00 60.12 182 THR A CA 1
ATOM 1381 C C . THR A 1 182 ? 10.673 8.741 3.900 1.00 60.12 182 THR A C 1
ATOM 1383 O O . THR A 1 182 ? 10.463 8.985 5.089 1.00 60.12 182 THR A O 1
ATOM 1386 N N . ALA A 1 183 ? 9.898 9.246 2.937 1.00 59.06 183 ALA A N 1
ATOM 1387 C CA . ALA A 1 183 ? 8.705 10.045 3.203 1.00 59.06 183 ALA A CA 1
ATOM 1388 C C . ALA A 1 183 ? 7.596 9.210 3.867 1.00 59.06 183 ALA A C 1
ATOM 1390 O O . ALA A 1 183 ? 7.008 9.648 4.856 1.00 59.06 183 ALA A O 1
ATOM 1391 N N . LEU A 1 184 ? 7.374 7.983 3.385 1.00 55.81 184 LEU A N 1
ATOM 1392 C CA . LEU A 1 184 ? 6.420 7.020 3.945 1.00 55.81 184 LEU A CA 1
ATOM 1393 C C . LEU A 1 184 ? 6.787 6.644 5.395 1.00 55.81 184 LEU A C 1
ATOM 1395 O O . LEU A 1 184 ? 5.921 6.595 6.264 1.00 55.81 184 LEU A O 1
ATOM 1399 N N . ILE A 1 185 ? 8.083 6.482 5.671 1.00 55.44 185 ILE A N 1
ATOM 1400 C CA . ILE A 1 185 ? 8.669 6.214 6.994 1.00 55.44 185 ILE A CA 1
ATOM 1401 C C . ILE A 1 185 ? 8.437 7.368 7.981 1.00 55.44 185 ILE A C 1
ATOM 1403 O O . ILE A 1 185 ? 8.105 7.132 9.142 1.00 55.44 185 ILE A O 1
ATOM 1407 N N . ARG A 1 186 ? 8.593 8.622 7.538 1.00 55.41 186 ARG A N 1
ATOM 1408 C CA . ARG A 1 186 ? 8.493 9.813 8.406 1.00 55.41 186 ARG A CA 1
ATOM 1409 C C . ARG A 1 186 ? 7.058 10.292 8.646 1.00 55.41 186 ARG A C 1
ATOM 1411 O O . ARG A 1 186 ? 6.837 11.111 9.534 1.00 55.41 186 ARG A O 1
ATOM 1418 N N . MET A 1 187 ? 6.083 9.803 7.880 1.00 56.34 187 MET A N 1
ATOM 1419 C CA . MET A 1 187 ? 4.681 10.222 7.960 1.00 56.34 187 MET A CA 1
ATOM 1420 C C . MET A 1 187 ? 3.793 9.158 8.615 1.00 56.34 187 MET A C 1
ATOM 1422 O O . MET A 1 187 ? 3.013 8.490 7.947 1.00 56.34 187 MET A O 1
ATOM 1426 N N . ALA A 1 188 ? 3.840 9.038 9.941 1.00 50.28 188 ALA A N 1
ATOM 1427 C CA . ALA A 1 188 ? 2.771 8.372 10.685 1.00 50.28 188 ALA A CA 1
ATOM 1428 C C . ALA A 1 188 ? 2.691 8.928 12.107 1.00 50.28 188 ALA A C 1
ATOM 1430 O O . ALA A 1 188 ? 3.434 8.512 12.987 1.00 50.28 188 ALA A O 1
ATOM 1431 N N . GLY A 1 189 ? 1.776 9.870 12.344 1.00 49.69 189 GLY A N 1
ATOM 1432 C CA . GLY A 1 189 ? 1.411 10.240 13.707 1.00 49.69 189 GLY A CA 1
ATOM 1433 C C . GLY A 1 189 ? 0.579 9.112 14.307 1.00 49.69 189 GLY A C 1
ATOM 1434 O O . GLY A 1 189 ? -0.642 9.099 14.146 1.00 49.69 189 GLY A O 1
ATOM 1435 N N . GLN A 1 190 ? 1.224 8.140 14.948 1.00 55.59 190 GLN A N 1
ATOM 1436 C CA . GLN A 1 190 ? 0.521 7.044 15.608 1.00 55.59 190 GLN A CA 1
ATOM 1437 C C . GLN A 1 190 ? 0.038 7.493 16.979 1.00 55.59 190 GLN A C 1
ATOM 1439 O O . GLN A 1 190 ? 0.758 8.138 17.738 1.00 55.59 190 GLN A O 1
ATOM 1444 N N . THR A 1 191 ? -1.211 7.161 17.302 1.00 51.06 191 THR A N 1
ATOM 1445 C CA . THR A 1 191 ? -1.700 7.283 18.676 1.00 51.06 191 THR A CA 1
ATOM 1446 C C . THR A 1 191 ? -1.780 5.863 19.235 1.00 51.06 191 THR A C 1
ATOM 1448 O O . THR A 1 191 ? -2.534 5.060 18.678 1.00 51.06 191 THR A O 1
ATOM 1451 N N . PRO A 1 192 ? -0.996 5.505 20.271 1.00 53.16 192 PRO A N 1
ATOM 1452 C CA . PRO A 1 192 ? -1.097 4.182 20.875 1.00 53.16 192 PRO A CA 1
ATOM 1453 C C . PRO A 1 192 ? -2.525 3.985 21.381 1.00 53.16 192 PRO A C 1
ATOM 1455 O O . PRO A 1 192 ? -3.063 4.851 22.085 1.00 53.16 192 PRO A O 1
ATOM 1458 N N . VAL A 1 193 ? -3.164 2.872 21.014 1.00 54.97 193 VAL A N 1
ATOM 1459 C CA . VAL A 1 193 ? -4.545 2.626 21.427 1.00 54.97 193 VAL A CA 1
ATOM 1460 C C . VAL A 1 193 ? -4.525 2.089 22.843 1.00 54.97 193 VAL A C 1
ATOM 1462 O O . VAL A 1 193 ? -4.479 0.886 23.074 1.00 54.97 193 VAL A O 1
ATOM 1465 N N . ARG A 1 194 ? -4.564 2.999 23.819 1.00 46.25 194 ARG A N 1
ATOM 1466 C CA . ARG A 1 194 ? -4.614 2.608 25.232 1.00 46.25 194 ARG A CA 1
ATOM 1467 C C . ARG A 1 194 ? -5.908 1.871 25.595 1.00 46.25 194 ARG A C 1
ATOM 1469 O O . ARG A 1 194 ? -5.900 1.115 26.555 1.00 46.25 194 ARG A O 1
ATOM 1476 N N . GLU A 1 195 ? -6.988 2.025 24.819 1.00 46.38 195 GLU A N 1
ATOM 1477 C CA . GLU A 1 195 ? -8.240 1.282 25.016 1.00 46.38 195 GLU A CA 1
ATOM 1478 C C . GLU A 1 195 ? -8.989 1.046 23.686 1.00 46.38 195 GLU A C 1
ATOM 1480 O O . GLU A 1 195 ? -9.704 1.917 23.185 1.00 46.38 195 GLU A O 1
ATOM 1485 N N . LEU A 1 196 ? -8.877 -0.153 23.102 1.00 44.12 196 LEU A N 1
ATOM 1486 C CA . LEU A 1 196 ? -9.834 -0.616 22.091 1.00 44.12 196 LEU A CA 1
ATOM 1487 C C . LEU A 1 196 ? -11.107 -1.066 22.813 1.00 44.12 196 LEU A C 1
ATOM 1489 O O . LEU A 1 196 ? -11.229 -2.229 23.193 1.00 44.12 196 LEU A O 1
ATOM 1493 N N . ARG A 1 197 ? -12.070 -0.161 23.025 1.00 41.19 197 ARG A N 1
ATOM 1494 C CA . ARG A 1 197 ? -13.403 -0.573 23.485 1.00 41.19 197 ARG A CA 1
ATOM 1495 C C . ARG A 1 197 ? -14.238 -1.027 22.279 1.00 41.19 197 ARG A C 1
ATOM 1497 O O . ARG A 1 197 ? -14.526 -0.200 21.409 1.00 41.19 197 ARG A O 1
ATOM 1504 N N . PRO A 1 198 ? -14.632 -2.310 22.184 1.00 39.47 198 PRO A N 1
ATOM 1505 C CA . PRO A 1 198 ? -15.539 -2.761 21.133 1.00 39.47 198 PRO A CA 1
ATOM 1506 C C . PRO A 1 198 ? -16.869 -2.014 21.260 1.00 39.47 198 PRO A C 1
ATOM 1508 O O . PRO A 1 198 ? -17.423 -1.906 22.352 1.00 39.47 198 PRO A O 1
ATOM 1511 N N . GLY A 1 199 ? -17.379 -1.482 20.150 1.00 39.19 199 GLY A N 1
ATOM 1512 C CA . GLY A 1 199 ? -18.685 -0.816 20.125 1.00 39.19 199 GLY A CA 1
ATOM 1513 C C . GLY A 1 199 ? -18.712 0.626 20.641 1.00 39.19 199 GLY A C 1
ATOM 1514 O O . GLY A 1 199 ? -19.784 1.225 20.649 1.00 39.19 199 GLY A O 1
ATOM 1515 N N . GLN A 1 200 ? -17.577 1.232 21.011 1.00 43.62 200 GLN A N 1
ATOM 1516 C CA . GLN A 1 200 ? -17.515 2.694 21.023 1.00 43.62 200 GLN A CA 1
ATOM 1517 C C . GLN A 1 200 ? -17.435 3.162 19.573 1.00 43.62 200 GLN A C 1
ATOM 1519 O O . GLN A 1 200 ? -16.370 3.116 18.955 1.00 43.62 200 GLN A O 1
ATOM 1524 N N . GLU A 1 201 ? -18.575 3.588 19.024 1.00 42.59 201 GLU A N 1
ATOM 1525 C CA . GLU A 1 201 ? -18.588 4.449 17.845 1.00 42.59 201 GLU A CA 1
ATOM 1526 C C . GLU A 1 201 ? -17.548 5.546 18.079 1.00 42.59 201 GLU A C 1
ATOM 1528 O O . GLU A 1 201 ? -17.590 6.237 19.106 1.00 42.59 201 GLU A O 1
ATOM 1533 N N . ALA A 1 202 ? -16.577 5.670 17.167 1.00 46.59 202 ALA A N 1
ATOM 1534 C CA . ALA A 1 202 ? -15.704 6.831 17.143 1.00 46.59 202 ALA A CA 1
ATOM 1535 C C . ALA A 1 202 ? -16.638 8.034 17.209 1.00 46.59 202 ALA A C 1
ATOM 1537 O O . ALA A 1 202 ? -17.477 8.168 16.317 1.00 46.59 202 ALA A O 1
ATOM 1538 N N . ARG A 1 203 ? -16.590 8.809 18.309 1.00 44.59 203 ARG A N 1
ATOM 1539 C CA . ARG A 1 203 ? -17.486 9.951 18.521 1.00 44.59 203 ARG A CA 1
ATOM 1540 C C . ARG A 1 203 ? -17.494 10.727 17.220 1.00 44.59 203 ARG A C 1
ATOM 1542 O O . ARG A 1 203 ? -16.490 11.352 16.881 1.00 44.59 203 ARG A O 1
ATOM 1549 N N . ARG A 1 204 ? -18.602 10.628 16.481 1.00 43.38 204 ARG A N 1
ATOM 1550 C CA . ARG A 1 204 ? -18.816 11.403 15.269 1.00 43.38 204 ARG A CA 1
ATOM 1551 C C . ARG A 1 204 ? -18.516 12.836 15.705 1.00 43.38 204 ARG A C 1
ATOM 1553 O O . ARG A 1 204 ? -19.128 13.252 16.696 1.00 43.38 204 ARG A O 1
ATOM 1560 N N . PRO A 1 205 ? -17.546 13.553 15.102 1.00 42.09 205 PRO A N 1
ATOM 1561 C CA . PRO A 1 205 ? -17.390 14.965 15.413 1.00 42.09 205 PRO A CA 1
ATOM 1562 C C . PRO A 1 205 ? -18.782 15.546 15.229 1.00 42.09 205 PRO A C 1
ATOM 1564 O O . PRO A 1 205 ? -19.380 15.319 14.173 1.00 42.09 205 PRO A O 1
ATOM 1567 N N . ALA A 1 206 ? -19.347 16.092 16.313 1.00 44.38 206 ALA A N 1
ATOM 1568 C CA . ALA A 1 206 ? -20.728 16.540 16.330 1.00 44.38 206 ALA A CA 1
ATOM 1569 C C . ALA A 1 206 ? -20.902 17.374 15.069 1.00 44.38 206 ALA A C 1
ATOM 1571 O O . ALA A 1 206 ? -20.185 18.363 14.903 1.00 44.38 206 ALA A O 1
ATOM 1572 N N . ALA A 1 207 ? -21.721 16.882 14.132 1.00 44.44 207 ALA A N 1
ATOM 1573 C CA . ALA A 1 207 ? -21.973 17.597 12.898 1.00 44.44 207 ALA A CA 1
ATOM 1574 C C . ALA A 1 207 ? -22.353 19.002 13.343 1.00 44.44 207 ALA A C 1
ATOM 1576 O O . ALA A 1 207 ? -23.272 19.132 14.158 1.00 44.44 207 ALA A O 1
ATOM 1577 N N . ALA A 1 208 ? -21.555 19.997 12.938 1.00 45.88 208 ALA A N 1
ATOM 1578 C CA . ALA A 1 208 ? -21.791 21.381 13.306 1.00 45.88 208 ALA A CA 1
ATOM 1579 C C . ALA A 1 208 ? -23.276 21.628 13.063 1.00 45.88 208 ALA A C 1
ATOM 1581 O O . ALA A 1 208 ? -23.762 21.356 11.961 1.00 45.88 208 ALA A O 1
ATOM 1582 N N . ALA A 1 209 ? -23.997 21.964 14.137 1.00 46.97 209 ALA A N 1
ATOM 1583 C CA . ALA A 1 209 ? -25.439 22.107 14.077 1.00 46.97 209 ALA A CA 1
ATOM 1584 C C . ALA A 1 209 ? -25.750 23.009 12.877 1.00 46.97 209 ALA A C 1
ATOM 1586 O O . ALA A 1 209 ? -25.088 24.042 12.740 1.00 46.97 209 ALA A O 1
ATOM 1587 N N . PRO A 1 210 ? -26.656 22.605 11.968 1.00 51.25 210 PRO A N 1
ATOM 1588 C CA . PRO A 1 210 ? -27.000 23.446 10.839 1.00 51.25 210 PRO A CA 1
ATOM 1589 C C . PRO A 1 210 ? -27.462 24.780 11.407 1.00 51.25 210 PRO A C 1
ATOM 1591 O O . PRO A 1 210 ? -28.405 24.829 12.198 1.00 51.25 210 PRO A O 1
ATOM 1594 N N . ASP A 1 211 ? -26.732 25.829 11.050 1.00 53.78 211 ASP A N 1
ATOM 1595 C CA . ASP A 1 211 ? -27.013 27.193 11.451 1.00 53.78 211 ASP A CA 1
ATOM 1596 C C . ASP A 1 211 ? -28.379 27.548 10.851 1.00 53.78 211 ASP A C 1
ATOM 1598 O O . ASP A 1 211 ? -28.508 27.800 9.651 1.00 53.78 211 ASP A O 1
ATOM 1602 N N . GLN A 1 212 ? -29.436 27.437 11.659 1.00 47.75 212 GLN A N 1
ATOM 1603 C CA . GLN A 1 212 ? -30.803 27.777 11.274 1.00 47.75 212 GLN A CA 1
ATOM 1604 C C . GLN A 1 212 ? -30.928 29.302 11.226 1.00 47.75 212 GLN A C 1
ATOM 1606 O O . GLN A 1 212 ? -31.665 29.910 11.994 1.00 47.75 212 GLN A O 1
ATOM 1611 N N . THR A 1 213 ? -30.205 29.938 10.307 1.00 63.62 213 THR A N 1
ATOM 1612 C CA . THR A 1 213 ? -30.475 31.323 9.934 1.00 63.62 213 THR A CA 1
ATOM 1613 C C . THR A 1 213 ? -31.613 31.305 8.919 1.00 63.62 213 THR A C 1
ATOM 1615 O O . THR A 1 213 ? -31.413 31.355 7.707 1.00 63.62 213 THR A O 1
ATOM 1618 N N . THR A 1 214 ? -32.842 31.184 9.419 1.00 53.66 214 THR A N 1
ATOM 1619 C CA . THR A 1 214 ? -34.051 31.510 8.661 1.00 53.66 214 THR A CA 1
ATOM 1620 C C . THR A 1 214 ? -34.064 33.013 8.394 1.00 53.66 214 THR A C 1
ATOM 1622 O O . THR A 1 214 ? -34.548 33.795 9.211 1.00 53.66 214 THR A O 1
ATOM 1625 N N . ALA A 1 215 ? -33.520 33.432 7.251 1.00 54.88 215 ALA A N 1
ATOM 1626 C CA . ALA A 1 215 ? -33.790 34.750 6.698 1.00 54.88 215 ALA A CA 1
ATOM 1627 C C . ALA A 1 215 ? -35.212 34.742 6.119 1.00 54.88 215 ALA A C 1
ATOM 1629 O O . ALA A 1 215 ? -35.455 34.252 5.017 1.00 54.88 215 ALA A O 1
ATOM 1630 N N . SER A 1 216 ? -36.150 35.251 6.913 1.00 53.09 216 SER A N 1
ATOM 1631 C CA . SER A 1 216 ? -37.484 35.660 6.483 1.00 53.09 216 SER A CA 1
ATOM 1632 C C . SER A 1 216 ? -37.353 36.749 5.417 1.00 53.09 216 SER A C 1
ATOM 1634 O O . SER A 1 216 ? -36.960 37.870 5.732 1.00 53.09 216 SER A O 1
ATOM 1636 N N . TRP A 1 217 ? -37.654 36.425 4.161 1.00 55.19 217 TRP A N 1
ATOM 1637 C CA . TRP A 1 217 ? -37.889 37.422 3.119 1.00 55.19 217 TRP A CA 1
ATOM 1638 C C . TRP A 1 217 ? -39.394 37.641 3.012 1.00 55.19 217 TRP A C 1
ATOM 1640 O O . TRP A 1 217 ? -40.058 37.034 2.176 1.00 55.19 217 TRP A O 1
ATOM 1650 N N . ASP A 1 218 ? -39.918 38.505 3.877 1.00 62.38 218 ASP A N 1
ATOM 1651 C CA . ASP A 1 218 ? -41.172 39.195 3.594 1.00 62.38 218 ASP A CA 1
ATOM 1652 C C . ASP A 1 218 ? -40.839 40.373 2.676 1.00 62.38 218 ASP A C 1
ATOM 1654 O O . ASP A 1 218 ? -40.142 41.309 3.076 1.00 62.38 218 ASP A O 1
ATOM 1658 N N . VAL A 1 219 ? -41.328 40.328 1.439 1.00 56.22 219 VAL A N 1
ATOM 1659 C CA . VAL A 1 219 ? -41.432 41.512 0.585 1.00 56.22 219 VAL A CA 1
ATOM 1660 C C . VAL A 1 219 ? -42.852 41.571 0.028 1.00 56.22 219 VAL A C 1
ATOM 1662 O O . VAL A 1 219 ? -43.286 40.660 -0.671 1.00 56.22 219 VAL A O 1
ATOM 1665 N N . ALA A 1 220 ? -43.502 42.658 0.454 1.00 65.38 220 ALA A N 1
ATOM 1666 C CA . ALA A 1 220 ? -44.752 43.316 0.063 1.00 65.38 220 ALA A CA 1
ATOM 1667 C C . ALA A 1 220 ? -45.456 42.888 -1.235 1.00 65.38 220 ALA A C 1
ATOM 1669 O O . ALA A 1 220 ? -44.794 42.843 -2.296 1.00 65.38 220 ALA A O 1
#

Mean predicted aligned error: 13.32 Å

Radius of gyration: 24.03 Å; Cα contacts (8 Å, |Δi|>4): 256; chains: 1; bounding box: 70×56×85 Å

Secondary structure (DSSP, 8-state):
---GGGTTTTS---------HHHHH-S-HHHHHHHHHHHHHHHHHHTT-TT-EEEEEESSSSSPEEEEEETTEEEEPPPPPPTTSSS-HHHHHHHHHHSPPEEEE--HHHHHTT-EEEEE-HHHHHHHHHHHHHHHHHHHHHHHTTSPPPTHHHHHHTSHHHHHHHHHHHHHHHHHHHHHHHHHHH---EEE-S---TT-------PPPP----------

Nearest PDB structures (foldseek):
  7rz9-assembly1_A  TM=2.336E-01  e=2.135E-01  Rattus norvegicus
  8piv-assembly1_G  TM=2.023E-01  e=4.171E-01  Rattus norvegicus
  9b5z-assembly1_F  TM=1.881E-01  e=1.505E+00  Mus musculus

Sequence (220 aa):
MLNPESMDELREATEPSATTLLDVVGEDVEALYSAGQILTVLEGLQLRQPGLRILLVGQGQVTPTVMALDAGRLYSMPTTAPLRTDLNHQNLLRQLCSKALAAEPLDLTRLLYRGDVYELRPSSLVGIRQATWEVAATADALVGLQTPRTGLAGLLDATPLALLRRRQQIQDAENAWTSALTALIRMAGQTPVRELRPGQEARRPAAAAPDQTTASWDVA

Organism: NCBI:txid317577

pLDDT: mean 71.33, std 14.49, range [39.19, 93.06]

Solvent-accessible surface area (backbone atoms only — not comparable to full-atom values): 12866 Å² total; per-residue (Å²): 138,83,69,78,76,69,61,65,79,69,68,72,72,69,69,77,73,62,52,30,52,37,80,54,47,47,88,47,64,55,58,50,48,34,50,27,55,51,50,37,34,49,49,64,44,29,77,77,36,82,73,49,42,39,36,39,42,37,47,100,55,92,60,48,48,70,37,35,38,42,96,59,28,30,31,57,68,78,89,68,69,63,73,93,50,95,57,58,42,54,60,49,50,54,53,55,55,69,52,83,71,56,74,42,83,60,59,60,70,64,54,65,74,45,39,54,44,30,37,56,46,74,84,34,45,59,57,28,32,54,28,37,52,51,41,25,51,39,49,38,50,46,50,60,72,64,53,81,55,73,68,76,61,29,63,59,52,67,36,72,67,45,46,51,51,50,53,50,53,48,53,52,38,56,51,51,38,54,52,30,51,51,50,36,36,72,44,29,68,40,47,72,52,88,70,85,60,80,76,62,70,76,76,68,74,74,70,75,72,80,79,82,75,80,77,81,81,85,77,135

Foldseek 3Di:
DDDPVVVVVVPPPPPPDQQWPCNAAPPDPQLLLQVLLQLLLQLLVCVVPVLKWWKWQGDDDNGIAIWIDHQQKIFHADDDDGLPDLDQLLVVSVVRSVDDTDIDGDDVVVRVVGGFMWIFDSVLSVLSNVLSNLSSVLSNVVSVLVDQDDDPVNVVCPDPVNVVVSVVSNVVSVVSNVVSSVSSRVRTRIDGCPDPDNPPRPPPPPPPPPPPPPPDDDDD